Protein AF-A0A2D7VKL4-F1 (afdb_monomer_lite)

Radius of gyration: 19.28 Å; chains: 1; bounding box: 52×38×51 Å

Foldseek 3Di:
DDFDDLVNLCVLVVVQDLALPVNLVSLCCSCPPPPHDCPDPLNVLSVQQNVCSVQQNVVHADAGSAQQWDQCDDLQAGNQEIEGAAAAADCQQAVFAAQCNVQVCLSVCSSPNSSSSSNSLNSNLLRGDSSLVNVLVSVVPDDQAGEYEYHPDTAHNALSSVVSVQVSVLVRLSYQYEYEGSVLVSVVVCCVVDNDDGRPSAAYADEPNTPCPPHVSSVVSQPRPRYLYHEYAFAFPDCQDDQSDFGDPVSQVRQQVRVCVVPVQPAEGEQRRHAQPSDPPRHGLRRDNVNRSHHYYYYGD

Sequence (301 aa):
MSTVSNQTVRHWIAPLPENPAETASRIRATITAPDFPKGSEWYRQGMRLLGTLDAWRAGTFAPATSSIFKTNGNVKLGDAIAQFSAVPANIAVCPGAGDCLNWCYSTRAWRYPAAVYRQISNTVALSCEPGREAIRQAMGKLKSGTVLRLYVDGDIHSLDVLAFWMDEIRKRSDLSVYSYSKSQHLFLALDNSGKFDWPANFRTNQSSGSRFDGTSIADRFAKLDCVRGEFVAVAHKGNKGKTGTKRSKDYLAGLREAGRVATGAKNVFACPGTCSDCLPRGEHACGVARMSGVTIVEGIH

Secondary structure (DSSP, 8-state):
-PPPPHHHHHHHHTTPPSSHHHHHHHHHHHHTSTTS-TTSHHHHHHHHHHHHHHHHHTT-----SS-SEESS--TTT-TTEEEE----SSTTT-TTBSGGGGG-GGGGGGG-HHHHHHHHHHHHHTTSHHHHHHHHHHHHTSPTT-EEEE-SSS----HHHHHHHHHHHHHTTTSEEEEEES-HHHHHHHHHTS-----TTEEEEEESSBTTTTSHHHHHHTTSTTEEEEEEEE---S---STTSPPPHHHHHHHHHHHHHHH--SSEEE--S-STTSSGGG--TTT-GGGTTPEEEEE--

pLDDT: mean 89.82, std 8.56, range [48.91, 98.44]

Structure (mmCIF, N/CA/C/O backbone):
data_AF-A0A2D7VKL4-F1
#
_entry.id   AF-A0A2D7VKL4-F1
#
loop_
_atom_site.group_PDB
_atom_site.id
_atom_site.type_symbol
_atom_site.label_atom_id
_atom_site.label_alt_id
_atom_site.label_comp_id
_atom_site.label_asym_id
_atom_site.label_entity_id
_atom_site.label_seq_id
_atom_site.pdbx_PDB_ins_code
_atom_site.Cartn_x
_atom_site.Cartn_y
_atom_site.Cartn_z
_atom_site.occupancy
_atom_site.B_iso_or_equiv
_atom_site.auth_seq_id
_atom_site.auth_comp_id
_atom_site.auth_asym_id
_atom_site.auth_atom_id
_atom_site.pdbx_PDB_model_num
ATOM 1 N N . MET A 1 1 ? 28.450 14.753 -0.973 1.00 48.91 1 MET A N 1
ATOM 2 C CA . MET A 1 1 ? 27.448 13.938 -1.698 1.00 48.91 1 MET A CA 1
ATOM 3 C C . MET A 1 1 ? 26.365 14.876 -2.198 1.00 48.91 1 MET A C 1
ATOM 5 O O . MET A 1 1 ? 25.719 15.505 -1.373 1.00 48.91 1 MET A O 1
ATOM 9 N N . SER A 1 2 ? 26.198 15.029 -3.509 1.00 50.88 2 SER A N 1
ATOM 10 C CA . SER A 1 2 ? 25.107 15.828 -4.081 1.00 50.88 2 SER A CA 1
ATOM 11 C C . SER A 1 2 ? 23.760 15.187 -3.733 1.00 50.88 2 SER A C 1
ATOM 13 O O . SER A 1 2 ? 23.495 14.032 -4.080 1.00 50.88 2 SER A O 1
ATOM 15 N N . THR A 1 3 ? 22.920 15.915 -3.012 1.00 64.50 3 THR A N 1
ATOM 16 C CA . THR A 1 3 ? 21.573 15.480 -2.644 1.00 64.50 3 THR A CA 1
ATOM 17 C C . THR A 1 3 ? 20.607 15.774 -3.784 1.00 64.50 3 THR A C 1
ATOM 19 O O . THR A 1 3 ? 20.426 16.931 -4.150 1.00 64.50 3 THR A O 1
ATOM 22 N N . VAL A 1 4 ? 19.962 14.742 -4.326 1.00 72.38 4 VAL A N 1
ATOM 23 C CA . VAL A 1 4 ? 18.815 14.911 -5.227 1.00 72.38 4 VAL A CA 1
ATOM 24 C C . VAL A 1 4 ? 17.642 15.475 -4.419 1.00 72.38 4 VAL A C 1
ATOM 26 O O . VAL A 1 4 ? 17.294 14.922 -3.373 1.00 72.38 4 VAL A O 1
ATOM 29 N N . SER A 1 5 ? 17.037 16.572 -4.881 1.00 74.81 5 SER A N 1
ATOM 30 C CA . SER A 1 5 ? 15.907 17.195 -4.183 1.00 74.81 5 SER A CA 1
ATOM 31 C C . SER A 1 5 ? 14.618 16.373 -4.338 1.00 74.81 5 SER A C 1
ATOM 33 O O . SER A 1 5 ? 14.394 15.730 -5.363 1.00 74.81 5 SER A O 1
ATOM 35 N N . ASN A 1 6 ? 13.711 16.452 -3.359 1.00 68.31 6 ASN A N 1
ATOM 36 C CA . ASN A 1 6 ? 12.386 15.825 -3.469 1.00 68.31 6 ASN A CA 1
ATOM 37 C C . ASN A 1 6 ? 11.574 16.364 -4.658 1.00 68.31 6 ASN A C 1
ATOM 39 O O . ASN A 1 6 ? 10.756 15.632 -5.203 1.00 68.31 6 ASN A O 1
ATOM 43 N N . GLN A 1 7 ? 11.770 17.626 -5.053 1.00 70.50 7 GLN A N 1
ATOM 44 C CA . GLN A 1 7 ? 11.097 18.206 -6.218 1.00 70.50 7 GLN A CA 1
ATOM 45 C C . GLN A 1 7 ? 11.579 17.545 -7.510 1.00 70.50 7 GLN A C 1
ATOM 47 O O . GLN A 1 7 ? 10.763 17.181 -8.353 1.00 70.50 7 GLN A O 1
ATOM 52 N N . THR A 1 8 ? 12.887 17.310 -7.615 1.00 71.19 8 THR A N 1
ATOM 53 C CA . THR A 1 8 ? 13.494 16.578 -8.729 1.00 71.19 8 THR A CA 1
ATOM 54 C C . THR A 1 8 ? 12.931 15.155 -8.795 1.00 71.19 8 THR A C 1
ATOM 56 O O . THR A 1 8 ? 12.443 14.734 -9.837 1.00 71.19 8 THR A O 1
ATOM 59 N N . VAL A 1 9 ? 12.869 14.456 -7.655 1.00 73.69 9 VAL A N 1
ATOM 60 C CA . VAL A 1 9 ? 12.281 13.108 -7.572 1.00 73.69 9 VAL A CA 1
ATOM 61 C C . VAL A 1 9 ? 10.792 13.103 -7.941 1.00 73.69 9 VAL A C 1
ATOM 63 O O . VAL A 1 9 ? 10.335 12.206 -8.642 1.00 73.69 9 VAL A O 1
ATOM 66 N N . ARG A 1 10 ? 10.024 14.115 -7.514 1.00 72.00 10 ARG A N 1
ATOM 67 C CA . ARG A 1 10 ? 8.599 14.249 -7.861 1.00 72.00 10 ARG A CA 1
ATOM 68 C C . ARG A 1 10 ? 8.382 14.374 -9.362 1.00 72.00 10 ARG A C 1
ATOM 70 O O . ARG A 1 10 ? 7.493 13.716 -9.890 1.00 72.00 10 ARG A O 1
ATOM 77 N N . HIS A 1 11 ? 9.203 15.179 -10.027 1.00 69.56 11 HIS A N 1
ATOM 78 C CA . HIS A 1 11 ? 9.137 15.347 -11.473 1.00 69.56 11 HIS A CA 1
ATOM 79 C C . HIS A 1 11 ? 9.422 14.035 -12.223 1.00 69.56 11 HIS A C 1
ATOM 81 O O . HIS A 1 11 ? 8.805 13.766 -13.246 1.00 69.56 11 HIS A O 1
ATOM 87 N N . TRP A 1 12 ? 10.291 13.174 -11.686 1.00 67.12 12 TRP A N 1
ATOM 88 C CA . TRP A 1 12 ? 10.581 11.864 -12.282 1.00 67.12 12 TRP A CA 1
ATOM 89 C C . TRP A 1 12 ? 9.439 10.856 -12.129 1.00 67.12 12 TRP A C 1
ATOM 91 O O . TRP A 1 12 ? 9.228 10.014 -13.000 1.00 67.12 12 TRP A O 1
ATOM 101 N N . ILE A 1 13 ? 8.730 10.914 -11.001 1.00 68.69 13 ILE A N 1
ATOM 102 C CA . ILE A 1 13 ? 7.736 9.909 -10.600 1.00 68.69 13 ILE A CA 1
ATOM 103 C C . ILE A 1 13 ? 6.316 10.282 -11.046 1.00 68.69 13 ILE A C 1
ATOM 105 O O . ILE A 1 13 ? 5.437 9.428 -11.030 1.00 68.69 13 ILE A O 1
ATOM 109 N N . ALA A 1 14 ? 6.041 11.527 -11.435 1.00 70.69 14 ALA A N 1
ATOM 110 C CA . ALA A 1 14 ? 4.683 11.960 -11.754 1.00 70.69 14 ALA A CA 1
ATOM 111 C C . ALA A 1 14 ? 4.589 12.588 -13.158 1.00 70.69 14 ALA A C 1
ATOM 113 O O . ALA A 1 14 ? 5.161 13.658 -13.362 1.00 70.69 14 ALA A O 1
ATOM 114 N N . PRO A 1 15 ? 3.831 11.987 -14.102 1.00 68.56 15 PRO A N 1
ATOM 115 C CA . PRO A 1 15 ? 3.108 10.707 -14.002 1.00 68.56 15 PRO A CA 1
ATOM 116 C C . PRO A 1 15 ? 4.027 9.509 -14.295 1.00 68.56 15 PRO A C 1
ATOM 118 O O . PRO A 1 15 ? 4.575 9.447 -15.389 1.00 68.56 15 PRO A O 1
ATOM 121 N N . LEU A 1 16 ? 4.216 8.557 -13.373 1.00 71.38 16 LEU A N 1
ATOM 122 C CA . LEU A 1 16 ? 4.993 7.345 -13.662 1.00 71.38 16 LEU A CA 1
ATOM 123 C C . LEU A 1 16 ? 4.221 6.499 -14.687 1.00 71.38 16 LEU A C 1
ATOM 125 O O . LEU A 1 16 ? 3.045 6.226 -14.456 1.00 71.38 16 LEU A O 1
ATOM 129 N N . PRO A 1 17 ? 4.859 6.044 -15.773 1.00 69.00 17 PRO A N 1
ATOM 130 C CA . PRO A 1 17 ? 4.236 5.099 -16.682 1.00 69.00 17 PRO A CA 1
ATOM 131 C C . PRO A 1 17 ? 3.960 3.757 -16.011 1.00 69.00 17 PRO A C 1
ATOM 133 O O . PRO A 1 17 ? 4.808 3.203 -15.309 1.00 69.00 17 PRO A O 1
ATOM 136 N N . GLU A 1 18 ? 2.803 3.179 -16.304 1.00 78.56 18 GLU A N 1
ATOM 137 C CA . GLU A 1 18 ? 2.444 1.823 -15.885 1.00 78.56 18 GLU A CA 1
ATOM 138 C C . GLU A 1 18 ? 2.871 0.791 -16.941 1.00 78.56 18 GLU A C 1
ATOM 140 O O . GLU A 1 18 ? 2.163 -0.168 -17.217 1.00 78.56 18 GLU A O 1
ATOM 145 N N . ASN A 1 19 ? 4.037 0.958 -17.574 1.00 87.25 19 ASN A N 1
ATOM 146 C CA . ASN A 1 19 ? 4.599 -0.067 -18.454 1.00 87.25 19 ASN A CA 1
ATOM 147 C C . ASN A 1 19 ? 6.140 -0.093 -18.388 1.00 87.25 19 ASN A C 1
ATOM 149 O O . ASN A 1 19 ? 6.766 0.958 -18.209 1.00 87.25 19 ASN A O 1
ATOM 153 N N . PRO A 1 20 ? 6.779 -1.272 -18.541 1.00 90.38 20 PRO A N 1
ATOM 154 C CA . PRO A 1 20 ? 8.233 -1.389 -18.436 1.00 90.38 20 PRO A CA 1
ATOM 155 C C . PRO A 1 20 ? 9.019 -0.524 -19.425 1.00 90.38 20 PRO A C 1
ATOM 157 O O . PRO A 1 20 ? 10.060 0.020 -19.058 1.00 90.38 20 PRO A O 1
ATOM 160 N N . ALA A 1 21 ? 8.536 -0.375 -20.662 1.00 91.44 21 ALA A N 1
ATOM 161 C CA . ALA A 1 21 ? 9.269 0.302 -21.728 1.00 91.44 21 ALA A CA 1
ATOM 162 C C . ALA A 1 21 ? 9.423 1.804 -21.468 1.00 91.44 21 ALA A C 1
ATOM 164 O O . ALA A 1 21 ? 10.530 2.346 -21.512 1.00 91.44 21 ALA A O 1
ATOM 165 N N . GLU A 1 22 ? 8.316 2.474 -21.168 1.00 90.44 22 GLU A N 1
ATOM 166 C CA . GLU A 1 22 ? 8.302 3.908 -20.925 1.00 90.44 22 GLU A CA 1
ATOM 167 C C . GLU A 1 22 ? 8.992 4.241 -19.597 1.00 90.44 22 GLU A C 1
ATOM 169 O O . GLU A 1 22 ? 9.779 5.189 -19.534 1.00 90.44 22 GLU A O 1
ATOM 174 N N . THR A 1 23 ? 8.801 3.418 -18.558 1.00 90.31 23 THR A N 1
ATOM 175 C CA . THR A 1 23 ? 9.511 3.604 -17.286 1.00 90.31 23 THR A CA 1
ATOM 176 C C . THR A 1 23 ? 11.021 3.425 -17.445 1.00 90.31 23 THR A C 1
ATOM 178 O O . THR A 1 23 ? 11.783 4.237 -16.917 1.00 90.31 23 THR A O 1
ATOM 181 N N . ALA A 1 24 ? 11.481 2.438 -18.224 1.00 92.12 24 ALA A N 1
ATOM 182 C CA . ALA A 1 24 ? 12.902 2.277 -18.534 1.00 92.12 24 ALA A CA 1
ATOM 183 C C . ALA A 1 24 ? 13.455 3.489 -19.297 1.00 92.12 24 ALA A C 1
ATOM 185 O O . ALA A 1 24 ? 14.520 3.996 -18.945 1.00 92.12 24 ALA A O 1
ATOM 186 N N . SER A 1 25 ? 12.724 3.987 -20.300 1.00 91.06 25 SER A N 1
ATOM 187 C CA . SER A 1 25 ? 13.112 5.180 -21.064 1.00 91.06 25 SER A CA 1
ATOM 188 C C . SER A 1 25 ? 13.298 6.398 -20.153 1.00 91.06 25 SER A C 1
ATOM 190 O O . SER A 1 25 ? 14.349 7.043 -20.173 1.00 91.06 25 SER A O 1
ATOM 192 N N . ARG A 1 26 ? 12.329 6.660 -19.268 1.00 88.56 26 ARG A N 1
ATOM 193 C CA . ARG A 1 26 ? 12.372 7.796 -18.334 1.00 88.56 26 ARG A CA 1
ATOM 194 C C . ARG A 1 26 ? 13.484 7.682 -17.300 1.00 88.56 26 ARG A C 1
ATOM 196 O O . ARG A 1 26 ? 14.193 8.661 -17.066 1.00 88.56 26 ARG A O 1
ATOM 203 N N . ILE A 1 27 ? 13.668 6.506 -16.695 1.00 90.00 27 ILE A N 1
ATOM 204 C CA . ILE A 1 27 ? 14.774 6.278 -15.754 1.00 90.00 27 ILE A CA 1
ATOM 205 C C . ILE A 1 27 ? 16.106 6.479 -16.466 1.00 90.00 27 ILE A C 1
ATOM 207 O O . ILE A 1 27 ? 16.969 7.165 -15.927 1.00 90.00 27 ILE A O 1
ATOM 211 N N . ARG A 1 28 ? 16.265 5.930 -17.676 1.00 92.00 28 ARG A N 1
ATOM 212 C CA . ARG A 1 28 ? 17.496 6.061 -18.457 1.00 92.00 28 ARG A CA 1
ATOM 213 C C . ARG A 1 28 ? 17.799 7.527 -18.730 1.00 92.00 28 ARG A C 1
ATOM 215 O O . ARG A 1 28 ? 18.852 7.982 -18.308 1.00 92.00 28 ARG A O 1
ATOM 222 N N . ALA A 1 29 ? 16.849 8.265 -19.308 1.00 90.19 29 ALA A N 1
ATOM 223 C CA . ALA A 1 29 ? 16.988 9.697 -19.572 1.00 90.19 29 ALA A CA 1
ATOM 224 C C . ALA A 1 29 ? 17.376 10.487 -18.311 1.00 90.19 29 ALA A C 1
ATOM 226 O O . ALA A 1 29 ? 18.265 11.335 -18.355 1.00 90.19 29 ALA A O 1
ATOM 227 N N . THR A 1 30 ? 16.757 10.154 -17.176 1.00 87.06 30 THR A N 1
ATOM 228 C CA . THR A 1 30 ? 17.019 10.795 -15.885 1.00 87.06 30 THR A CA 1
ATOM 229 C C . THR A 1 30 ? 18.444 10.546 -15.397 1.00 87.06 30 THR A C 1
ATOM 231 O O . THR A 1 30 ? 19.174 11.491 -15.110 1.00 87.06 30 THR A O 1
ATOM 234 N N . ILE A 1 31 ? 18.866 9.284 -15.292 1.00 88.56 31 ILE A N 1
ATOM 235 C CA . ILE A 1 31 ? 20.162 8.948 -14.685 1.00 88.56 31 ILE A CA 1
ATOM 236 C C . ILE A 1 31 ? 21.351 9.234 -15.611 1.00 88.56 31 ILE A C 1
ATOM 238 O O . ILE A 1 31 ? 22.490 9.268 -15.143 1.00 88.56 31 ILE A O 1
ATOM 242 N N . THR A 1 32 ? 21.104 9.424 -16.913 1.00 89.81 32 THR A N 1
ATOM 243 C CA . THR A 1 32 ? 22.118 9.835 -17.894 1.00 89.81 32 THR A CA 1
ATOM 244 C C . THR A 1 32 ? 22.203 11.347 -18.087 1.00 89.81 32 THR A C 1
ATOM 246 O O . THR A 1 32 ? 23.059 11.788 -18.854 1.00 89.81 32 THR A O 1
ATOM 249 N N . ALA A 1 33 ? 21.347 12.138 -17.430 1.00 89.12 33 ALA A N 1
ATOM 250 C CA . ALA A 1 33 ? 21.395 13.592 -17.537 1.00 89.12 33 ALA A CA 1
ATOM 251 C C . ALA A 1 33 ? 22.785 14.128 -17.117 1.00 89.12 33 ALA A C 1
ATOM 253 O O . ALA A 1 33 ? 23.400 13.566 -16.202 1.00 89.12 33 ALA A O 1
ATOM 254 N N . PRO A 1 34 ? 23.314 15.180 -17.777 1.00 88.31 34 PRO A N 1
ATOM 255 C CA . PRO A 1 34 ? 24.672 15.672 -17.525 1.00 88.31 34 PRO A CA 1
ATOM 256 C C . PRO A 1 34 ? 24.950 16.048 -16.064 1.00 88.31 34 PRO A C 1
ATOM 258 O O . PRO A 1 34 ? 26.057 15.841 -15.572 1.00 88.31 34 PRO A O 1
ATOM 261 N N . ASP A 1 35 ? 23.940 16.567 -15.369 1.00 86.00 35 ASP A N 1
ATOM 262 C CA . ASP A 1 35 ? 23.974 17.003 -13.973 1.00 86.00 35 ASP A CA 1
ATOM 263 C C . ASP A 1 35 ? 23.619 15.887 -12.974 1.00 86.00 35 ASP A C 1
ATOM 265 O O . ASP A 1 35 ? 23.665 16.091 -11.756 1.00 86.00 35 ASP A O 1
ATOM 269 N N . PHE A 1 36 ? 23.295 14.682 -13.458 1.00 85.75 36 PHE A N 1
ATOM 270 C CA . PHE A 1 36 ? 22.933 13.577 -12.588 1.00 85.75 36 PHE A CA 1
ATOM 271 C C . PHE A 1 36 ? 24.165 13.017 -11.861 1.00 85.75 36 PHE A C 1
ATOM 273 O O . PHE A 1 36 ? 25.181 12.684 -12.481 1.00 85.75 36 PHE A O 1
ATOM 280 N N . PRO A 1 37 ? 24.102 12.816 -10.535 1.00 88.00 37 PRO A N 1
ATOM 281 C CA . PRO A 1 37 ? 25.271 12.396 -9.779 1.00 88.00 37 PRO A CA 1
ATOM 282 C C . PRO A 1 37 ? 25.579 10.905 -9.955 1.00 88.00 37 PRO A C 1
ATOM 284 O O . PRO A 1 37 ? 25.112 10.064 -9.184 1.00 88.00 37 PRO A O 1
ATOM 287 N N . LYS A 1 38 ? 26.419 10.570 -10.943 1.00 87.62 38 LYS A N 1
ATOM 288 C CA . LYS A 1 38 ? 26.764 9.188 -11.347 1.00 87.62 38 LYS A CA 1
ATOM 289 C C . LYS A 1 38 ? 27.366 8.312 -10.235 1.00 87.62 38 LYS A C 1
ATOM 291 O O . LYS A 1 38 ? 27.213 7.098 -10.253 1.00 87.62 38 LYS A O 1
ATOM 296 N N . GLY A 1 39 ? 28.006 8.904 -9.224 1.00 88.62 39 GLY A N 1
ATOM 297 C CA . GLY A 1 39 ? 28.519 8.172 -8.051 1.00 88.62 39 GLY A CA 1
ATOM 298 C C . GLY A 1 39 ? 27.483 7.917 -6.944 1.00 88.62 39 GLY A C 1
ATOM 299 O O . GLY A 1 39 ? 27.779 7.261 -5.944 1.00 88.62 39 GLY A O 1
ATOM 300 N N . SER A 1 40 ? 26.272 8.463 -7.071 1.00 90.25 40 SER A N 1
ATOM 301 C CA . SER A 1 40 ? 25.268 8.430 -6.006 1.00 90.25 40 SER A CA 1
ATOM 302 C C . SER A 1 40 ? 24.562 7.078 -5.875 1.00 90.25 40 SER A C 1
ATOM 304 O O . SER A 1 40 ? 24.502 6.268 -6.801 1.00 90.25 40 SER A O 1
ATOM 306 N N . GLU A 1 41 ? 23.939 6.859 -4.715 1.00 90.75 41 GLU A N 1
ATOM 307 C CA . GLU A 1 41 ? 22.998 5.749 -4.520 1.00 90.75 41 GLU A CA 1
ATOM 308 C C . GLU A 1 41 ? 21.822 5.821 -5.511 1.00 90.75 41 GLU A C 1
ATOM 310 O O . GLU A 1 41 ? 21.350 4.789 -5.977 1.00 90.75 41 GLU A O 1
ATOM 315 N N . TRP A 1 42 ? 21.389 7.028 -5.895 1.00 90.69 42 TRP A N 1
ATOM 316 C CA . TRP A 1 42 ? 20.336 7.225 -6.894 1.00 90.69 42 TRP A CA 1
ATOM 317 C C . TRP A 1 42 ? 20.707 6.649 -8.260 1.00 90.69 42 TRP A C 1
ATOM 319 O O . TRP A 1 42 ? 19.871 5.998 -8.886 1.00 90.69 42 TRP A O 1
ATOM 329 N N . TYR A 1 43 ? 21.954 6.845 -8.697 1.00 91.81 43 TYR A N 1
ATOM 330 C CA . TYR A 1 43 ? 22.453 6.282 -9.951 1.00 91.81 43 TYR A CA 1
ATOM 331 C C . TYR A 1 43 ? 22.523 4.757 -9.877 1.00 91.81 43 TYR A C 1
ATOM 333 O O . TYR A 1 43 ? 21.989 4.060 -10.739 1.00 91.81 43 TYR A O 1
ATOM 341 N N . ARG A 1 44 ? 23.125 4.227 -8.803 1.00 92.88 44 ARG A N 1
ATOM 342 C CA . ARG A 1 44 ? 23.299 2.778 -8.614 1.00 92.88 44 ARG A CA 1
ATOM 343 C C . ARG A 1 44 ? 21.963 2.033 -8.574 1.00 92.88 44 ARG A C 1
ATOM 345 O O . ARG A 1 44 ? 21.845 0.979 -9.192 1.00 92.88 44 ARG A O 1
ATOM 352 N N . GLN A 1 45 ? 20.958 2.576 -7.889 1.00 92.56 45 GLN A N 1
ATOM 353 C CA . GLN A 1 45 ? 19.619 1.981 -7.846 1.00 92.56 45 GLN A CA 1
ATOM 354 C C . GLN A 1 45 ? 18.891 2.088 -9.196 1.00 92.56 45 GLN A C 1
ATOM 356 O O . GLN A 1 45 ? 18.262 1.120 -9.618 1.00 92.56 45 GLN A O 1
ATOM 361 N N . GLY A 1 46 ? 19.039 3.207 -9.914 1.00 92.81 46 GLY A N 1
ATOM 362 C CA . GLY A 1 46 ? 18.470 3.370 -11.256 1.00 92.81 46 GLY A CA 1
ATOM 363 C C . GLY A 1 46 ? 19.029 2.369 -12.260 1.00 92.81 46 GLY A C 1
ATOM 364 O O . GLY A 1 46 ? 18.262 1.686 -12.933 1.00 92.81 46 GLY A O 1
ATOM 365 N N . MET A 1 47 ? 20.353 2.198 -12.294 1.00 93.31 47 MET A N 1
ATOM 366 C CA . MET A 1 47 ? 21.009 1.207 -13.155 1.00 93.31 47 MET A CA 1
ATOM 367 C C . MET A 1 47 ? 20.547 -0.225 -12.862 1.00 93.31 47 MET A C 1
ATOM 369 O O . MET A 1 47 ? 20.321 -0.999 -13.790 1.00 93.31 47 MET A O 1
ATOM 373 N N . ARG A 1 48 ? 20.368 -0.579 -11.581 1.00 92.38 48 ARG A N 1
ATOM 374 C CA . ARG A 1 48 ? 19.827 -1.890 -11.188 1.00 92.38 48 ARG A CA 1
ATOM 375 C C . ARG A 1 48 ? 18.405 -2.087 -11.704 1.00 92.38 48 ARG A C 1
ATOM 377 O O . ARG A 1 48 ? 18.117 -3.125 -12.293 1.00 92.38 48 ARG A O 1
ATOM 384 N N . LEU A 1 49 ? 17.538 -1.090 -11.518 1.00 93.75 49 LEU A N 1
ATOM 385 C CA . LEU A 1 49 ? 16.157 -1.180 -11.977 1.00 93.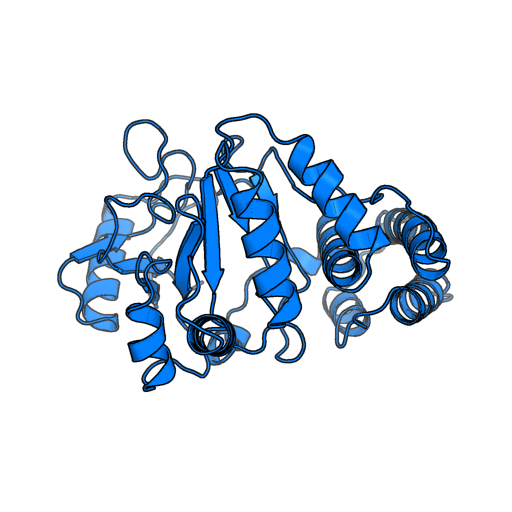75 49 LEU A CA 1
ATOM 386 C C . LEU A 1 49 ? 16.072 -1.288 -13.507 1.00 93.75 49 LEU A C 1
ATOM 388 O O . LEU A 1 49 ? 15.275 -2.080 -13.999 1.00 93.75 49 LEU A O 1
ATOM 392 N N . LEU A 1 50 ? 16.917 -0.574 -14.261 1.00 93.94 50 LEU A N 1
ATOM 393 C CA . LEU A 1 50 ? 16.942 -0.670 -15.726 1.00 93.94 50 LEU A CA 1
ATOM 394 C C . LEU A 1 50 ? 17.163 -2.101 -16.222 1.00 93.94 50 LEU A C 1
ATOM 396 O O . LEU A 1 50 ? 16.440 -2.533 -17.112 1.00 93.94 50 LEU A O 1
ATOM 400 N N . GLY A 1 51 ? 18.083 -2.857 -15.614 1.00 91.62 51 GLY A N 1
ATOM 401 C CA . GLY A 1 51 ? 18.303 -4.257 -15.990 1.00 91.62 51 GLY A CA 1
ATOM 402 C C . GLY A 1 51 ? 17.052 -5.127 -15.817 1.00 91.62 51 GLY A C 1
ATOM 403 O O . GLY A 1 51 ? 16.744 -5.948 -16.677 1.00 91.62 51 GLY A O 1
ATOM 404 N N . THR A 1 52 ? 16.286 -4.910 -14.742 1.00 93.88 52 THR A N 1
ATOM 405 C CA . THR A 1 52 ? 15.005 -5.602 -14.520 1.00 93.88 52 THR A CA 1
ATOM 406 C C . THR A 1 52 ? 13.948 -5.171 -15.540 1.00 93.88 52 THR A C 1
ATOM 408 O O . THR A 1 52 ? 13.263 -6.014 -16.114 1.00 93.88 52 THR A O 1
ATOM 411 N N . LEU A 1 53 ? 13.815 -3.864 -15.785 1.00 93.88 53 LEU A N 1
ATOM 412 C CA . LEU A 1 53 ? 12.808 -3.327 -16.701 1.00 93.88 53 LEU A CA 1
ATOM 413 C C . LEU A 1 53 ? 13.066 -3.727 -18.156 1.00 93.88 53 LEU A C 1
ATOM 415 O O . LEU A 1 53 ? 12.114 -4.032 -18.870 1.00 93.88 53 LEU A O 1
ATOM 419 N N . ASP A 1 54 ? 14.328 -3.762 -18.587 1.00 93.62 54 ASP A N 1
ATOM 420 C CA . ASP A 1 54 ? 14.708 -4.201 -19.930 1.00 93.62 54 ASP A CA 1
ATOM 421 C C . ASP A 1 54 ? 14.322 -5.679 -20.152 1.00 93.62 54 ASP A C 1
ATOM 423 O O . ASP A 1 54 ? 13.812 -6.018 -21.223 1.00 93.62 54 ASP A O 1
ATOM 427 N N . ALA A 1 55 ? 14.476 -6.535 -19.132 1.00 93.31 55 ALA A N 1
ATOM 428 C CA . ALA A 1 55 ? 14.042 -7.933 -19.182 1.00 93.31 55 ALA A CA 1
ATOM 429 C C . ALA A 1 55 ? 12.511 -8.073 -19.227 1.00 93.31 55 ALA A C 1
ATOM 431 O O . ALA A 1 55 ? 11.988 -8.756 -20.106 1.00 93.31 55 ALA A O 1
ATOM 432 N N . TRP A 1 56 ? 11.780 -7.376 -18.348 1.00 94.81 56 TRP A N 1
ATOM 433 C CA . TRP A 1 56 ? 10.311 -7.416 -18.344 1.00 94.81 56 TRP A CA 1
ATOM 434 C C . TRP A 1 56 ? 9.705 -6.855 -19.631 1.00 94.81 56 TRP A C 1
ATOM 436 O O . TRP A 1 56 ? 8.730 -7.404 -20.137 1.00 94.81 56 TRP A O 1
ATOM 446 N N . ARG A 1 57 ? 10.306 -5.804 -20.206 1.00 93.19 57 ARG A N 1
ATOM 447 C CA . ARG A 1 57 ? 9.929 -5.270 -21.523 1.00 93.19 57 ARG A CA 1
ATOM 448 C C . ARG A 1 57 ? 10.067 -6.320 -22.625 1.00 93.19 57 ARG A C 1
ATOM 450 O O . ARG A 1 57 ? 9.247 -6.344 -23.533 1.00 93.19 57 ARG A O 1
ATOM 457 N N . ALA A 1 58 ? 11.091 -7.167 -22.553 1.00 93.06 58 ALA A N 1
ATOM 458 C CA . ALA A 1 58 ? 11.303 -8.257 -23.501 1.00 93.06 58 ALA A CA 1
ATOM 459 C C . ALA A 1 58 ? 10.372 -9.465 -23.263 1.00 93.06 58 ALA A C 1
ATOM 461 O O . ALA A 1 58 ? 10.490 -10.464 -23.965 1.00 93.06 58 ALA A O 1
ATOM 462 N N . GLY A 1 59 ? 9.468 -9.400 -22.276 1.00 91.31 59 GLY A N 1
ATOM 463 C CA . GLY A 1 59 ? 8.620 -10.528 -21.882 1.00 91.31 59 GLY A CA 1
ATOM 464 C C . GLY A 1 59 ? 9.359 -11.595 -21.069 1.00 91.31 59 GLY A C 1
ATOM 465 O O . GLY A 1 59 ? 8.791 -12.641 -20.769 1.00 91.31 59 GLY A O 1
ATOM 466 N N . THR A 1 60 ? 10.610 -11.338 -20.684 1.00 92.56 60 THR A N 1
ATOM 467 C CA . THR A 1 60 ? 11.452 -12.300 -19.975 1.00 92.56 60 THR A CA 1
ATOM 468 C C . THR A 1 60 ? 11.342 -12.095 -18.473 1.00 92.56 60 THR A C 1
ATOM 470 O O . THR A 1 60 ? 11.423 -10.973 -17.964 1.00 92.56 60 THR A O 1
ATOM 473 N N . PHE A 1 61 ? 11.207 -13.195 -17.735 1.00 91.19 61 PHE A N 1
ATOM 474 C CA . PHE A 1 61 ? 11.287 -13.155 -16.284 1.00 91.19 61 PHE A CA 1
ATOM 475 C C . PHE A 1 61 ? 12.673 -12.683 -15.825 1.00 91.19 61 PHE A C 1
ATOM 477 O O . PHE A 1 61 ? 13.701 -13.255 -16.185 1.00 91.19 61 PHE A O 1
ATOM 484 N N . ALA A 1 62 ? 12.681 -11.672 -14.964 1.00 87.88 62 ALA A N 1
ATOM 485 C CA . ALA A 1 62 ? 13.834 -11.295 -14.165 1.00 87.88 62 ALA A CA 1
ATOM 486 C C . ALA A 1 62 ? 13.371 -11.014 -12.733 1.00 87.88 62 ALA A C 1
ATOM 488 O O . ALA A 1 62 ? 12.337 -10.359 -12.549 1.00 87.88 62 ALA A O 1
ATOM 489 N N . PRO A 1 63 ? 14.117 -11.466 -11.709 1.00 84.56 63 PRO A N 1
ATOM 490 C CA . PRO A 1 63 ? 13.804 -11.106 -10.339 1.00 84.56 63 PRO A CA 1
ATOM 491 C C . PRO A 1 63 ? 13.913 -9.587 -10.166 1.00 84.56 63 PRO A C 1
ATOM 493 O O . PRO A 1 63 ? 14.793 -8.932 -10.735 1.00 84.56 63 PRO A O 1
ATOM 496 N N . ALA A 1 64 ? 13.027 -9.023 -9.347 1.00 83.50 64 ALA A N 1
ATOM 497 C CA . ALA A 1 64 ? 13.108 -7.615 -8.995 1.00 83.50 64 ALA A CA 1
ATOM 498 C C . ALA A 1 64 ? 14.439 -7.331 -8.286 1.00 83.50 64 ALA A C 1
ATOM 500 O O . ALA A 1 64 ? 14.809 -7.998 -7.318 1.00 83.50 64 ALA A O 1
ATOM 501 N N . THR A 1 65 ? 15.161 -6.318 -8.762 1.00 84.00 65 THR A N 1
ATOM 502 C CA . THR A 1 65 ? 16.431 -5.881 -8.158 1.00 84.00 65 THR A CA 1
ATOM 503 C C . THR A 1 65 ? 16.232 -5.092 -6.865 1.00 84.00 65 THR A C 1
ATOM 505 O O . THR A 1 65 ? 17.153 -4.964 -6.058 1.00 84.00 65 THR A O 1
ATOM 508 N N . SER A 1 66 ? 15.017 -4.588 -6.651 1.00 84.75 66 SER A N 1
ATOM 509 C CA . SER A 1 66 ? 14.541 -4.053 -5.378 1.00 84.75 66 SER A CA 1
ATOM 510 C C . SER A 1 66 ? 13.739 -5.121 -4.637 1.00 84.75 66 SER A C 1
ATOM 512 O O . SER A 1 66 ? 13.041 -5.920 -5.257 1.00 84.75 66 SER A O 1
ATOM 514 N N . SER A 1 67 ? 13.779 -5.121 -3.303 1.00 89.12 67 SER A N 1
ATOM 515 C CA . SER A 1 67 ? 12.918 -6.011 -2.521 1.00 89.12 67 SER A CA 1
ATOM 516 C C . SER A 1 67 ? 11.442 -5.680 -2.756 1.00 89.12 67 SER A C 1
ATOM 518 O O . SER A 1 67 ? 11.015 -4.577 -2.440 1.00 89.12 67 SER A O 1
ATOM 520 N N . ILE A 1 68 ? 10.650 -6.623 -3.278 1.00 94.19 68 ILE A N 1
ATOM 521 C CA . ILE A 1 68 ? 9.205 -6.419 -3.506 1.00 94.19 68 ILE A CA 1
ATOM 522 C C . ILE A 1 68 ? 8.475 -6.208 -2.180 1.00 94.19 68 ILE A C 1
ATOM 524 O O . ILE A 1 68 ? 7.773 -5.209 -1.990 1.00 94.19 68 ILE A O 1
ATOM 528 N N . PHE A 1 69 ? 8.714 -7.125 -1.240 1.00 94.75 69 PHE A N 1
ATOM 529 C CA . PHE A 1 69 ? 8.265 -7.031 0.142 1.00 94.75 69 PHE A CA 1
ATOM 530 C C . PHE A 1 69 ? 9.439 -6.647 1.033 1.00 94.75 69 PHE A C 1
ATOM 532 O O . PHE A 1 69 ? 10.508 -7.258 0.980 1.00 94.75 69 PHE A O 1
ATOM 539 N N . LYS A 1 70 ? 9.243 -5.653 1.898 1.00 92.06 70 LYS A N 1
ATOM 540 C CA . LYS A 1 70 ? 10.190 -5.373 2.978 1.00 92.06 70 LYS A CA 1
ATOM 541 C C . LYS A 1 70 ? 9.746 -6.151 4.215 1.00 92.06 70 LYS A C 1
ATOM 543 O O . LYS A 1 70 ? 8.731 -5.801 4.807 1.00 92.06 70 LYS A O 1
ATOM 548 N N . THR A 1 71 ? 10.484 -7.203 4.570 1.00 86.69 71 THR A N 1
ATOM 549 C CA . THR A 1 71 ? 10.134 -8.149 5.649 1.00 86.69 71 THR A CA 1
ATOM 550 C C . THR A 1 71 ? 10.450 -7.624 7.048 1.00 86.69 71 THR A C 1
ATOM 552 O O . THR A 1 71 ? 9.724 -7.932 7.979 1.00 86.69 71 THR A O 1
ATOM 555 N N . ASN A 1 72 ? 11.461 -6.762 7.188 1.00 76.62 72 ASN A N 1
ATOM 556 C CA . ASN A 1 72 ? 11.839 -6.131 8.464 1.00 76.62 72 ASN A CA 1
ATOM 557 C C . ASN A 1 72 ? 11.202 -4.736 8.580 1.00 76.62 72 ASN A C 1
ATOM 559 O O . ASN A 1 72 ? 11.902 -3.731 8.734 1.00 76.62 72 ASN A O 1
ATOM 563 N N . GLY A 1 73 ? 9.891 -4.684 8.313 1.00 70.56 73 GLY A N 1
ATOM 564 C CA . GLY A 1 73 ? 9.008 -3.517 8.261 1.00 70.56 73 GLY A CA 1
ATOM 565 C C . GLY A 1 73 ? 9.657 -2.126 8.198 1.00 70.56 73 GLY A C 1
ATOM 566 O O . GLY A 1 73 ? 10.531 -1.802 7.389 1.00 70.56 73 GLY A O 1
ATOM 567 N N . ASN A 1 74 ? 9.159 -1.220 9.021 1.00 79.00 74 ASN A N 1
ATOM 568 C CA . ASN A 1 74 ? 9.772 0.073 9.300 1.00 79.00 74 ASN A CA 1
ATOM 569 C C . ASN A 1 74 ? 9.645 0.325 10.803 1.00 79.00 74 ASN A C 1
ATOM 571 O O . ASN A 1 74 ? 9.033 -0.477 11.502 1.00 79.00 74 ASN A O 1
ATOM 575 N N . VAL A 1 75 ? 10.168 1.443 11.305 1.00 82.88 75 VAL A N 1
ATOM 576 C CA . VAL A 1 75 ? 10.174 1.714 12.753 1.00 82.88 75 VAL A CA 1
ATOM 577 C C . VAL A 1 75 ? 8.776 1.643 13.405 1.00 82.88 75 VAL A C 1
ATOM 579 O O . VAL A 1 75 ? 8.673 1.368 14.590 1.00 82.88 75 VAL A O 1
ATOM 582 N N . LYS A 1 76 ? 7.693 1.867 12.642 1.00 82.94 76 LYS A N 1
ATOM 583 C CA . LYS A 1 76 ? 6.302 1.715 13.100 1.00 82.94 76 LYS A C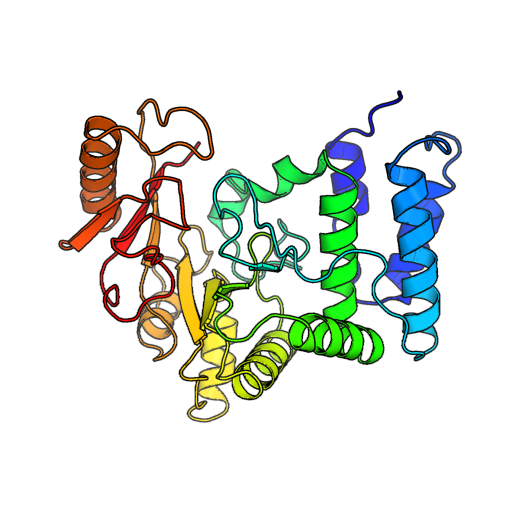A 1
ATOM 584 C C . LYS A 1 76 ? 5.789 0.282 12.958 1.00 82.94 76 LYS A C 1
ATOM 586 O O . LYS A 1 76 ? 4.993 -0.140 13.785 1.00 82.94 76 LYS A O 1
ATOM 591 N N . LEU A 1 77 ? 6.181 -0.448 11.916 1.00 85.44 77 LEU A N 1
ATOM 592 C CA . LEU A 1 77 ? 5.682 -1.806 11.667 1.00 85.44 77 LEU A CA 1
ATOM 593 C C . LEU A 1 77 ? 6.408 -2.893 12.469 1.00 85.44 77 LEU A C 1
ATOM 595 O O . LEU A 1 77 ? 5.791 -3.910 12.765 1.00 85.44 77 LEU A O 1
ATOM 599 N N . GLY A 1 78 ? 7.674 -2.666 12.827 1.00 82.94 78 GLY A N 1
ATOM 600 C CA . GLY A 1 78 ? 8.533 -3.685 13.431 1.00 82.94 78 GLY A CA 1
ATOM 601 C C . GLY A 1 78 ? 8.886 -4.814 12.456 1.00 82.94 78 GLY A C 1
ATOM 602 O O . GLY A 1 78 ? 8.554 -4.754 11.271 1.00 82.94 78 GLY A O 1
ATOM 603 N N . ASP A 1 79 ? 9.546 -5.853 12.965 1.00 82.25 79 ASP A N 1
ATOM 604 C CA . ASP A 1 79 ? 9.993 -7.007 12.166 1.00 82.25 79 ASP A CA 1
ATOM 605 C C . ASP A 1 79 ? 8.900 -8.068 11.955 1.00 82.25 79 ASP A C 1
ATOM 607 O O . ASP A 1 79 ? 9.086 -9.024 11.209 1.00 82.25 79 ASP A O 1
ATOM 611 N N . ALA A 1 80 ? 7.745 -7.899 12.603 1.00 83.31 80 ALA A N 1
ATOM 612 C CA . ALA A 1 80 ? 6.632 -8.845 12.544 1.00 83.31 80 ALA A CA 1
ATOM 613 C C . ALA A 1 80 ? 5.718 -8.651 11.321 1.00 83.31 80 ALA A C 1
ATOM 615 O O . ALA A 1 80 ? 4.888 -9.512 11.034 1.00 83.31 80 ALA A O 1
ATOM 616 N N . ILE A 1 81 ? 5.829 -7.515 10.621 1.00 91.75 81 ILE A N 1
ATOM 617 C CA . ILE A 1 81 ? 4.921 -7.148 9.530 1.00 91.75 81 ILE A CA 1
ATOM 618 C C . ILE A 1 81 ? 5.730 -6.877 8.262 1.00 91.75 81 ILE A C 1
ATOM 620 O O . ILE A 1 81 ? 6.445 -5.874 8.154 1.00 91.75 81 ILE A O 1
ATOM 624 N N . ALA A 1 82 ? 5.556 -7.748 7.268 1.00 94.75 82 ALA A N 1
ATOM 625 C CA . ALA A 1 82 ? 6.040 -7.507 5.920 1.00 94.75 82 ALA A CA 1
ATOM 626 C C . ALA A 1 82 ? 5.209 -6.401 5.256 1.00 94.75 82 ALA A C 1
ATOM 628 O O . ALA A 1 82 ? 4.017 -6.252 5.524 1.00 94.75 82 ALA A O 1
ATOM 629 N N . GLN A 1 83 ? 5.821 -5.619 4.368 1.00 94.25 83 GLN A N 1
ATOM 630 C CA . GLN A 1 83 ? 5.121 -4.533 3.680 1.00 94.25 83 GLN A CA 1
ATOM 631 C C . GLN A 1 83 ? 5.378 -4.492 2.176 1.00 94.25 83 GLN A C 1
ATOM 633 O O . GLN A 1 83 ? 6.515 -4.645 1.722 1.00 94.25 83 GLN A O 1
ATOM 638 N N . PHE A 1 84 ? 4.321 -4.171 1.435 1.00 95.81 84 PHE A N 1
ATOM 639 C CA . PHE A 1 84 ? 4.360 -3.795 0.027 1.00 95.81 84 PHE A CA 1
ATOM 640 C C . PHE A 1 84 ? 4.075 -2.293 -0.116 1.00 95.81 84 PHE A C 1
ATOM 642 O O . PHE A 1 84 ? 3.209 -1.750 0.572 1.00 95.81 84 PHE A O 1
ATOM 649 N N . SER A 1 85 ? 4.789 -1.622 -1.016 1.00 92.75 85 SER A N 1
ATOM 650 C CA . SER A 1 85 ? 4.544 -0.220 -1.378 1.00 92.75 85 SER A CA 1
ATOM 651 C C . SER A 1 85 ? 4.540 -0.088 -2.896 1.00 92.75 85 SER A C 1
ATOM 653 O O . SER A 1 85 ? 5.395 -0.682 -3.551 1.00 92.75 85 SER A O 1
ATOM 655 N N . ALA A 1 86 ? 3.646 0.743 -3.419 1.00 92.06 86 ALA A N 1
ATOM 656 C CA . ALA A 1 86 ? 3.645 1.217 -4.799 1.00 92.06 86 ALA A CA 1
ATOM 657 C C . ALA A 1 86 ? 3.881 2.736 -4.814 1.00 92.06 86 ALA A C 1
ATOM 659 O O . ALA A 1 86 ? 3.971 3.371 -3.757 1.00 92.06 86 ALA A O 1
ATOM 660 N N . VAL A 1 87 ? 4.018 3.328 -5.999 1.00 89.12 87 VAL A N 1
ATOM 661 C CA . VAL A 1 87 ? 4.115 4.786 -6.142 1.00 89.12 87 VAL A CA 1
ATOM 662 C C . VAL A 1 87 ? 2.859 5.471 -5.574 1.00 89.12 87 VAL A C 1
ATOM 664 O O . VAL A 1 87 ? 1.747 5.130 -5.965 1.00 89.12 87 VAL A O 1
ATOM 667 N N . PRO A 1 88 ? 3.006 6.429 -4.642 1.00 82.44 88 PRO A N 1
ATOM 668 C CA . PRO A 1 88 ? 1.891 7.205 -4.105 1.00 82.44 88 PRO A CA 1
ATOM 669 C C . PRO A 1 88 ? 1.612 8.496 -4.898 1.00 82.44 88 PRO A C 1
ATOM 671 O O . PRO A 1 88 ? 2.409 8.929 -5.727 1.00 82.44 88 PRO A O 1
ATOM 674 N N . ALA A 1 89 ? 0.559 9.200 -4.467 1.00 64.88 89 ALA A N 1
ATOM 675 C CA . ALA A 1 89 ? 0.459 10.666 -4.504 1.00 64.88 89 ALA A CA 1
ATOM 676 C C . ALA A 1 89 ? 0.098 11.349 -5.833 1.00 64.88 89 ALA A C 1
ATOM 678 O O . ALA A 1 89 ? 0.404 12.525 -6.022 1.00 64.88 89 ALA A O 1
ATOM 679 N N . ASN A 1 90 ? -0.633 10.673 -6.710 1.00 70.69 90 ASN A N 1
ATOM 680 C CA . ASN A 1 90 ? -1.474 11.352 -7.696 1.00 70.69 90 ASN A CA 1
ATOM 681 C C . ASN A 1 90 ? -2.721 10.505 -7.977 1.00 70.69 90 ASN A C 1
ATOM 683 O O . ASN A 1 90 ? -2.764 9.333 -7.610 1.00 70.69 90 ASN A O 1
ATOM 687 N N . ILE A 1 91 ? -3.733 11.092 -8.615 1.00 65.81 91 ILE A N 1
ATOM 688 C CA . ILE A 1 91 ? -4.986 10.383 -8.902 1.00 65.81 91 ILE A CA 1
ATOM 689 C C . ILE A 1 91 ? -4.832 9.293 -9.972 1.00 65.81 91 ILE A C 1
ATOM 691 O O . ILE A 1 91 ? -5.640 8.374 -10.003 1.00 65.81 91 ILE A O 1
ATOM 695 N N . ALA A 1 92 ? -3.792 9.365 -10.811 1.00 69.31 92 ALA A N 1
ATOM 696 C CA . ALA A 1 92 ? -3.524 8.330 -11.806 1.00 69.31 92 ALA A CA 1
ATOM 697 C C . ALA A 1 92 ? -3.137 7.002 -11.132 1.00 69.31 92 ALA A C 1
ATOM 699 O O . ALA A 1 92 ? -3.604 5.956 -11.552 1.00 69.31 92 ALA A O 1
ATOM 700 N N . VAL A 1 93 ? -2.370 7.054 -10.035 1.00 76.81 93 VAL A N 1
ATOM 701 C CA . VAL A 1 93 ? -1.914 5.862 -9.293 1.00 76.81 93 VAL A CA 1
ATOM 702 C C . VAL A 1 93 ? -2.719 5.625 -8.002 1.00 76.81 93 VAL A C 1
ATOM 704 O O . VAL A 1 93 ? -2.692 4.549 -7.415 1.00 76.81 93 VAL A O 1
ATOM 707 N N . CYS A 1 94 ? -3.447 6.624 -7.505 1.00 87.44 94 CYS A N 1
ATOM 708 C CA . CYS A 1 94 ? -4.327 6.520 -6.338 1.00 87.44 94 CYS A CA 1
ATOM 709 C C . CYS A 1 94 ? -5.719 7.057 -6.707 1.00 87.44 94 CYS A C 1
ATOM 711 O O . CYS A 1 94 ? -6.062 8.179 -6.325 1.00 87.44 94 CYS A O 1
ATOM 713 N N . PRO A 1 95 ? -6.545 6.281 -7.429 1.00 90.50 95 PRO A N 1
ATOM 714 C CA . PRO A 1 95 ? -7.793 6.771 -8.020 1.00 90.50 95 PRO A CA 1
ATOM 715 C C . PRO A 1 95 ? -8.851 7.149 -6.979 1.00 90.50 95 PRO A C 1
ATOM 717 O O . PRO A 1 95 ? -9.806 7.862 -7.279 1.00 90.50 95 PRO A O 1
ATOM 720 N N . GLY A 1 96 ? -8.705 6.678 -5.741 1.00 92.00 96 GLY A N 1
ATOM 721 C CA . GLY A 1 96 ? -9.535 7.083 -4.614 1.00 92.00 96 GLY A CA 1
ATOM 722 C C . GLY A 1 96 ? -9.071 8.323 -3.851 1.00 92.00 96 GLY A C 1
ATOM 723 O O . GLY A 1 96 ? -9.773 8.751 -2.934 1.00 92.00 96 GLY A O 1
ATOM 724 N N . ALA A 1 97 ? -7.896 8.878 -4.156 1.00 90.56 97 ALA A N 1
ATOM 725 C CA . ALA A 1 97 ? -7.334 9.990 -3.399 1.00 90.56 97 ALA A CA 1
ATOM 726 C C . ALA A 1 97 ? -8.197 11.258 -3.532 1.00 90.56 97 ALA A C 1
ATOM 728 O O . ALA A 1 97 ? -8.515 11.685 -4.640 1.00 90.56 97 ALA A O 1
ATOM 729 N N . GLY A 1 98 ? -8.561 11.851 -2.393 1.00 91.50 98 GLY A N 1
ATOM 730 C CA . GLY A 1 98 ? -9.172 13.178 -2.297 1.00 91.50 98 GLY A CA 1
ATOM 731 C C . GLY A 1 98 ? -8.294 14.080 -1.438 1.00 91.50 98 GLY A C 1
ATOM 732 O O . GLY A 1 98 ? -7.092 14.202 -1.689 1.00 91.50 98 GLY A O 1
ATOM 733 N N . ASP A 1 99 ? -8.858 14.623 -0.362 1.00 89.50 99 ASP A N 1
ATOM 734 C CA . ASP A 1 99 ? -8.173 15.563 0.533 1.00 89.50 99 ASP A CA 1
ATOM 735 C C . ASP A 1 99 ? -6.844 15.041 1.094 1.00 89.50 99 ASP A C 1
ATOM 737 O O . ASP A 1 99 ? -5.945 15.822 1.405 1.00 89.50 99 ASP A O 1
ATOM 741 N N . CYS A 1 100 ? -6.662 13.715 1.150 1.00 87.56 100 CYS A N 1
ATOM 742 C CA . CYS A 1 100 ? -5.409 13.112 1.593 1.00 87.56 100 CYS A CA 1
ATOM 743 C C . CYS A 1 100 ? -4.167 13.554 0.824 1.00 87.56 100 CYS A C 1
ATOM 745 O O . CYS A 1 100 ? -3.065 13.441 1.360 1.00 87.56 100 CYS A O 1
ATOM 747 N N . LEU A 1 101 ? -4.314 14.064 -0.400 1.00 84.75 101 LEU A N 1
ATOM 748 C CA . LEU A 1 101 ? -3.199 14.605 -1.170 1.00 84.75 101 LEU A CA 1
ATOM 749 C C . LEU A 1 101 ? -2.529 15.784 -0.446 1.00 84.75 101 LEU A C 1
ATOM 751 O O . LEU A 1 101 ? -1.312 15.938 -0.547 1.00 84.75 101 LEU A O 1
ATOM 755 N N . ASN A 1 102 ? -3.277 16.529 0.374 1.00 83.38 102 ASN A N 1
ATOM 756 C CA . ASN A 1 102 ? -2.766 17.660 1.152 1.00 83.38 102 ASN A CA 1
ATOM 757 C C . ASN A 1 102 ? -1.861 17.233 2.322 1.00 83.38 102 ASN A C 1
ATOM 759 O O . ASN A 1 102 ? -1.007 18.000 2.763 1.00 83.38 102 ASN A O 1
ATOM 763 N N . TRP A 1 103 ? -2.006 16.000 2.820 1.00 81.75 103 TRP A N 1
ATOM 764 C CA . TRP A 1 103 ? -1.232 15.467 3.953 1.00 81.75 103 TRP A CA 1
ATOM 765 C C . TRP A 1 103 ? -0.583 14.107 3.662 1.00 81.75 103 TRP A C 1
ATOM 767 O O . TRP A 1 103 ? -0.220 13.367 4.579 1.00 81.75 103 TRP A O 1
ATOM 777 N N . CYS A 1 104 ? -0.406 13.753 2.386 1.00 81.88 104 CYS A N 1
ATOM 778 C CA . CYS A 1 104 ? 0.138 12.458 1.990 1.00 81.88 104 CYS A CA 1
ATOM 779 C C . CYS A 1 104 ? 1.610 12.310 2.423 1.00 81.88 104 CYS A C 1
ATOM 781 O O . CYS A 1 104 ? 2.539 12.825 1.789 1.00 81.88 104 CYS A O 1
ATOM 783 N N . TYR A 1 105 ? 1.837 11.548 3.496 1.00 74.38 105 TYR A N 1
ATOM 784 C CA . TYR A 1 105 ? 3.174 11.299 4.046 1.00 74.38 105 TYR A CA 1
ATOM 785 C C . TYR A 1 105 ? 4.094 10.518 3.114 1.00 74.38 105 TYR A C 1
ATOM 787 O O . TYR A 1 105 ? 5.312 10.657 3.224 1.00 74.38 105 TYR A O 1
ATOM 795 N N . SER A 1 106 ? 3.548 9.721 2.197 1.00 77.25 106 SER A N 1
ATOM 796 C CA . SER A 1 106 ? 4.336 8.837 1.338 1.00 77.25 106 SER A CA 1
ATOM 797 C C . SER A 1 106 ? 5.305 9.598 0.426 1.00 77.25 106 SER A C 1
ATOM 799 O O . SER A 1 106 ? 6.403 9.114 0.158 1.00 77.25 106 SER A O 1
ATOM 801 N N . THR A 1 107 ? 4.994 10.848 0.056 1.00 73.62 107 THR A N 1
ATOM 802 C CA . THR A 1 107 ? 5.938 11.700 -0.695 1.00 73.62 107 THR A CA 1
ATOM 803 C C . THR A 1 107 ? 7.127 12.180 0.141 1.00 73.62 107 THR A C 1
ATOM 805 O O . THR A 1 107 ? 8.161 12.540 -0.414 1.00 73.62 107 THR A O 1
ATOM 808 N N . ARG A 1 108 ? 7.042 12.162 1.482 1.00 70.50 108 ARG A N 1
ATOM 809 C CA . ARG A 1 108 ? 8.179 12.496 2.362 1.00 70.50 108 ARG A CA 1
ATOM 810 C C . ARG A 1 108 ? 9.260 11.408 2.328 1.00 70.50 108 ARG A C 1
ATOM 812 O O . ARG A 1 108 ? 10.423 11.698 2.611 1.00 70.50 108 ARG A O 1
ATOM 819 N N . ALA A 1 109 ? 8.899 10.171 1.972 1.00 70.06 109 ALA A N 1
ATOM 820 C CA . ALA A 1 109 ? 9.844 9.065 1.815 1.00 70.06 109 ALA A CA 1
ATOM 821 C C . ALA A 1 109 ? 10.710 9.189 0.548 1.00 70.06 109 ALA A C 1
ATOM 823 O O . ALA A 1 109 ? 11.721 8.495 0.442 1.00 70.06 109 ALA A O 1
ATOM 824 N N . TRP A 1 110 ? 10.374 10.102 -0.372 1.00 78.25 110 TRP A N 1
ATOM 825 C CA . TRP A 1 110 ? 11.067 10.274 -1.655 1.00 78.25 110 TRP A CA 1
ATOM 826 C C . TRP A 1 110 ? 12.493 10.831 -1.552 1.00 78.25 110 TRP A C 1
ATOM 828 O O . TRP A 1 110 ? 13.206 10.899 -2.544 1.00 78.25 110 TRP A O 1
ATOM 838 N N . ARG A 1 111 ? 12.962 11.100 -0.331 1.00 81.38 111 ARG A N 1
ATOM 839 C CA . ARG A 1 111 ? 14.372 11.375 -0.028 1.00 81.38 111 ARG A CA 1
ATOM 840 C C . ARG A 1 111 ? 15.259 10.123 0.025 1.00 81.38 111 ARG A C 1
ATOM 842 O O . ARG A 1 111 ? 16.477 10.253 0.102 1.00 81.38 111 ARG A O 1
ATOM 849 N N . TYR A 1 112 ? 14.673 8.920 0.032 1.00 86.56 112 TYR A N 1
ATOM 850 C CA . TYR A 1 112 ? 15.401 7.653 0.149 1.00 86.56 112 TYR A CA 1
ATOM 851 C C . TYR A 1 112 ? 15.373 6.867 -1.177 1.00 86.56 112 TYR A C 1
ATOM 853 O O . TYR A 1 112 ? 14.333 6.280 -1.496 1.00 86.56 112 TYR A O 1
ATOM 861 N N . PRO A 1 113 ? 16.502 6.764 -1.910 1.00 88.69 113 PRO A N 1
ATOM 862 C CA . PRO A 1 113 ? 16.544 6.118 -3.224 1.00 88.69 113 PRO A CA 1
ATOM 863 C C . PRO A 1 113 ? 15.971 4.696 -3.222 1.00 88.69 113 PRO A C 1
ATOM 865 O O . PRO A 1 113 ? 15.103 4.375 -4.025 1.00 88.69 113 PRO A O 1
ATOM 868 N N . ALA A 1 114 ? 16.382 3.854 -2.269 1.00 88.19 114 ALA A N 1
ATOM 869 C CA . ALA A 1 114 ? 15.923 2.464 -2.196 1.00 88.19 114 ALA A CA 1
ATOM 870 C C . ALA A 1 114 ? 14.404 2.330 -1.965 1.00 88.19 114 ALA A C 1
ATOM 872 O O . ALA A 1 114 ? 13.795 1.351 -2.390 1.00 88.19 114 ALA A O 1
ATOM 873 N N . ALA A 1 115 ? 13.773 3.292 -1.281 1.00 88.12 115 ALA A N 1
ATOM 874 C CA . ALA A 1 115 ? 12.324 3.283 -1.097 1.00 88.12 115 ALA A CA 1
ATOM 875 C C . ALA A 1 115 ? 11.601 3.673 -2.391 1.00 88.12 115 ALA A C 1
ATOM 877 O O . ALA A 1 115 ? 10.643 3.005 -2.769 1.00 88.12 115 ALA A O 1
ATOM 878 N N . VAL A 1 116 ? 12.095 4.707 -3.075 1.00 88.94 116 VAL A N 1
ATOM 879 C CA . VAL A 1 116 ? 11.543 5.195 -4.344 1.00 88.94 116 VAL A CA 1
ATOM 880 C C . VAL A 1 116 ? 11.655 4.150 -5.444 1.00 88.94 116 VAL A C 1
ATOM 882 O O . VAL A 1 116 ? 10.653 3.803 -6.058 1.00 88.94 116 VAL A O 1
ATOM 885 N N . TYR A 1 117 ? 12.844 3.592 -5.662 1.00 91.12 117 TYR A N 1
ATOM 886 C CA . TYR A 1 117 ? 13.038 2.596 -6.713 1.00 91.12 117 TYR A CA 1
ATOM 887 C C . TYR A 1 117 ? 12.259 1.304 -6.448 1.00 91.12 117 TYR A C 1
ATOM 889 O O . TYR A 1 117 ? 11.738 0.723 -7.396 1.00 91.12 117 TYR A O 1
ATOM 897 N N . ARG A 1 118 ? 12.062 0.908 -5.180 1.00 92.12 118 ARG A N 1
ATOM 898 C CA . ARG A 1 118 ? 11.118 -0.166 -4.836 1.00 92.12 118 ARG A CA 1
ATOM 899 C C . ARG A 1 118 ? 9.687 0.187 -5.237 1.00 92.12 118 ARG A C 1
ATOM 901 O O . ARG A 1 118 ? 9.026 -0.642 -5.846 1.00 92.12 118 ARG A O 1
ATOM 908 N N . GLN A 1 119 ? 9.207 1.386 -4.897 1.00 91.31 119 GLN A N 1
ATOM 909 C CA . GLN A 1 119 ? 7.853 1.826 -5.255 1.00 91.31 119 GLN A CA 1
ATOM 910 C C . GLN A 1 119 ? 7.648 1.805 -6.777 1.00 91.31 119 GLN A C 1
ATOM 912 O O . GLN A 1 119 ? 6.656 1.250 -7.236 1.00 91.31 119 GLN A O 1
ATOM 917 N N . ILE A 1 120 ? 8.610 2.327 -7.549 1.00 91.38 120 ILE A N 1
ATOM 918 C CA . ILE A 1 120 ? 8.583 2.308 -9.021 1.00 91.38 120 ILE A CA 1
ATOM 919 C C . ILE A 1 120 ? 8.586 0.868 -9.544 1.00 91.38 120 ILE A C 1
ATOM 921 O O . ILE A 1 120 ? 7.721 0.499 -10.335 1.00 91.38 120 ILE A O 1
ATOM 925 N N . SER A 1 121 ? 9.534 0.046 -9.081 1.00 93.50 121 SER A N 1
ATOM 926 C CA . SER A 1 121 ? 9.655 -1.358 -9.484 1.00 93.50 121 SER A CA 1
ATOM 927 C C . SER A 1 121 ? 8.364 -2.126 -9.225 1.00 93.50 121 SER A C 1
ATOM 929 O O . SER A 1 121 ? 7.930 -2.878 -10.086 1.00 93.50 121 SER A O 1
ATOM 931 N N . ASN A 1 122 ? 7.745 -1.930 -8.060 1.00 94.94 122 ASN A N 1
ATOM 932 C CA . ASN A 1 122 ? 6.506 -2.593 -7.678 1.00 94.94 122 ASN A CA 1
ATOM 933 C C . ASN A 1 122 ? 5.305 -2.104 -8.497 1.00 94.94 122 ASN A C 1
ATOM 935 O O . ASN A 1 122 ? 4.475 -2.920 -8.881 1.00 94.94 122 ASN A O 1
ATOM 939 N N . THR A 1 123 ? 5.213 -0.801 -8.792 1.00 92.88 123 THR A N 1
ATOM 940 C CA . THR A 1 123 ? 4.160 -0.263 -9.669 1.00 92.8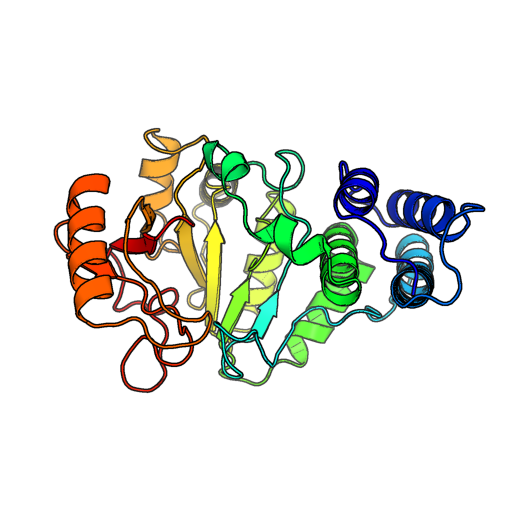8 123 THR A CA 1
ATOM 941 C C . THR A 1 123 ? 4.243 -0.874 -11.065 1.00 92.88 123 THR A C 1
ATOM 943 O O . THR A 1 123 ? 3.237 -1.358 -11.567 1.00 92.88 123 THR A O 1
ATOM 946 N N . VAL A 1 124 ? 5.436 -0.933 -11.664 1.00 92.94 124 VAL A N 1
ATOM 947 C CA . VAL A 1 124 ? 5.613 -1.546 -12.992 1.00 92.94 124 VAL A CA 1
ATOM 948 C C . VAL A 1 124 ? 5.436 -3.065 -12.953 1.00 92.94 124 VAL A C 1
ATOM 950 O O . VAL A 1 124 ? 4.904 -3.653 -13.890 1.00 92.94 124 VAL A O 1
ATOM 953 N N . ALA A 1 125 ? 5.852 -3.721 -11.868 1.00 95.25 125 ALA A N 1
ATOM 954 C CA . ALA A 1 125 ? 5.677 -5.161 -11.728 1.00 95.25 125 ALA A CA 1
ATOM 955 C C . ALA A 1 125 ? 4.196 -5.565 -11.797 1.00 95.25 125 ALA A C 1
ATOM 957 O O . ALA A 1 125 ? 3.865 -6.602 -12.359 1.00 95.25 125 ALA A O 1
ATOM 958 N N . LEU A 1 126 ? 3.299 -4.729 -11.268 1.00 94.81 126 LEU A N 1
ATOM 959 C CA . LEU A 1 126 ? 1.858 -4.970 -11.307 1.00 94.81 126 LEU A CA 1
ATOM 960 C C . LEU A 1 126 ? 1.259 -4.868 -12.718 1.00 94.81 126 LEU A C 1
ATOM 962 O O . LEU A 1 126 ? 0.194 -5.441 -12.946 1.00 94.81 126 LEU A O 1
ATOM 966 N N . SER A 1 127 ? 1.922 -4.195 -13.662 1.00 92.88 127 SER A N 1
ATOM 967 C CA . SER A 1 127 ? 1.377 -3.924 -14.997 1.00 92.88 127 SER A CA 1
ATOM 968 C C . SER A 1 127 ? 1.848 -4.880 -16.097 1.00 92.88 127 SER A C 1
ATOM 970 O O . SER A 1 127 ? 1.478 -4.717 -17.258 1.00 92.88 127 SER A O 1
ATOM 972 N N . CYS A 1 128 ? 2.659 -5.889 -15.765 1.00 94.12 128 CYS A N 1
ATOM 973 C CA . CYS A 1 128 ? 3.144 -6.873 -16.733 1.00 94.12 128 CYS A CA 1
ATOM 974 C C . CYS A 1 128 ? 3.287 -8.271 -16.118 1.00 94.12 128 CYS A C 1
ATOM 976 O O . CYS A 1 128 ? 3.581 -8.411 -14.932 1.00 94.12 128 CYS A O 1
ATOM 978 N N . GLU A 1 129 ? 3.127 -9.320 -16.928 1.00 95.31 129 GLU A N 1
ATOM 979 C CA . GLU A 1 129 ? 3.162 -10.702 -16.427 1.00 95.31 129 GLU A CA 1
ATOM 980 C C . GLU A 1 129 ? 4.528 -11.124 -15.848 1.00 95.31 129 GLU A C 1
ATOM 982 O O . GLU A 1 129 ? 4.547 -11.669 -14.744 1.00 95.31 129 GLU A O 1
ATOM 987 N N . PRO A 1 130 ? 5.687 -10.812 -16.471 1.00 96.31 130 PRO A N 1
ATOM 988 C CA . PRO A 1 130 ? 6.986 -11.109 -15.858 1.00 96.31 130 PRO A CA 1
ATOM 989 C C . PRO A 1 130 ? 7.184 -10.424 -14.496 1.00 96.31 130 PRO A C 1
ATOM 991 O O . PRO A 1 130 ? 7.821 -10.974 -13.596 1.00 96.31 130 PRO A O 1
ATOM 994 N N . GLY A 1 131 ? 6.615 -9.227 -14.336 1.00 96.31 131 GLY A N 1
ATOM 995 C CA . GLY A 1 131 ? 6.611 -8.488 -13.080 1.00 96.31 131 GLY A CA 1
ATOM 996 C C . GLY A 1 131 ? 5.706 -9.121 -12.023 1.00 96.31 131 GLY A C 1
ATOM 997 O O . GLY A 1 131 ? 6.128 -9.289 -10.875 1.00 96.31 131 GLY A O 1
ATOM 998 N N . ARG A 1 132 ? 4.495 -9.542 -12.406 1.00 97.12 132 ARG A N 1
ATOM 999 C CA . ARG A 1 132 ? 3.579 -10.294 -11.536 1.00 97.12 132 ARG A CA 1
ATOM 1000 C C . ARG A 1 132 ? 4.213 -11.589 -11.067 1.00 97.12 132 ARG A C 1
ATOM 1002 O O . ARG A 1 132 ? 4.153 -11.886 -9.879 1.00 97.12 132 ARG A O 1
ATOM 1009 N N . GLU A 1 133 ? 4.910 -12.296 -11.946 1.00 97.19 133 GLU A N 1
ATOM 1010 C CA . GLU A 1 133 ? 5.651 -13.499 -11.579 1.00 97.19 133 GLU A CA 1
ATOM 1011 C C . GLU A 1 133 ? 6.756 -13.209 -10.549 1.00 97.19 133 GLU A C 1
ATOM 1013 O O . GLU A 1 133 ? 6.907 -13.938 -9.566 1.00 97.19 133 GLU A O 1
ATOM 1018 N N . ALA A 1 134 ? 7.468 -12.083 -10.675 1.00 96.88 134 ALA A N 1
ATOM 1019 C CA . ALA A 1 134 ? 8.414 -11.656 -9.645 1.00 96.88 134 ALA A CA 1
ATOM 1020 C C . ALA A 1 134 ? 7.722 -11.403 -8.292 1.00 96.88 134 ALA A C 1
ATOM 1022 O O . ALA A 1 134 ? 8.260 -11.798 -7.252 1.00 96.88 134 ALA A O 1
ATOM 1023 N N . ILE A 1 135 ? 6.524 -10.801 -8.290 1.00 97.62 135 ILE A N 1
ATOM 1024 C CA . ILE A 1 135 ? 5.708 -10.620 -7.078 1.00 97.62 135 ILE A CA 1
ATOM 1025 C C . ILE A 1 135 ? 5.324 -11.975 -6.478 1.00 97.62 135 ILE A C 1
ATOM 1027 O O . ILE A 1 135 ? 5.533 -12.165 -5.278 1.00 97.62 135 ILE A O 1
ATOM 1031 N N . ARG A 1 136 ? 4.837 -12.927 -7.285 1.00 97.50 136 ARG A N 1
ATOM 1032 C CA . ARG A 1 136 ? 4.466 -14.277 -6.826 1.00 97.50 136 ARG A CA 1
ATOM 1033 C C . ARG A 1 136 ? 5.642 -14.989 -6.171 1.00 97.50 136 ARG A C 1
ATOM 1035 O O . ARG A 1 136 ? 5.516 -15.464 -5.044 1.00 97.50 136 ARG A O 1
ATOM 1042 N N . GLN A 1 137 ? 6.817 -14.978 -6.803 1.00 96.38 137 GLN A N 1
ATOM 1043 C CA . GLN A 1 137 ? 8.021 -15.586 -6.228 1.00 96.38 137 GLN A CA 1
ATOM 1044 C C . GLN A 1 137 ? 8.463 -14.912 -4.930 1.00 96.38 137 GLN A C 1
ATOM 1046 O O . GLN A 1 137 ? 8.874 -15.585 -3.984 1.00 96.38 137 GLN A O 1
ATOM 1051 N N . ALA A 1 138 ? 8.399 -13.581 -4.859 1.00 96.56 138 ALA A N 1
ATOM 1052 C CA . ALA A 1 138 ? 8.729 -12.865 -3.633 1.00 96.56 138 ALA A CA 1
ATOM 1053 C C . ALA A 1 138 ? 7.718 -13.158 -2.517 1.00 96.56 138 ALA A C 1
ATOM 1055 O O . ALA A 1 138 ? 8.116 -13.308 -1.362 1.00 96.56 138 ALA A O 1
ATOM 1056 N N . MET A 1 139 ? 6.434 -13.286 -2.856 1.00 96.75 139 MET A N 1
ATOM 1057 C CA . MET A 1 139 ? 5.379 -13.623 -1.908 1.00 96.75 139 MET A CA 1
ATOM 1058 C C . MET A 1 139 ? 5.581 -15.049 -1.405 1.00 96.75 139 MET A C 1
ATOM 1060 O O . MET A 1 139 ? 5.585 -15.255 -0.196 1.00 96.75 139 MET A O 1
ATOM 1064 N N . GLY A 1 140 ? 5.872 -16.006 -2.295 1.00 96.31 140 GLY A N 1
ATOM 1065 C CA . GLY A 1 140 ? 6.202 -17.405 -1.986 1.00 96.31 140 GLY A CA 1
ATOM 1066 C C . GLY A 1 140 ? 7.354 -17.590 -0.992 1.00 96.31 140 GLY A C 1
ATOM 1067 O O . GLY A 1 140 ? 7.391 -18.584 -0.275 1.00 96.31 140 GLY A O 1
ATOM 1068 N N . LYS A 1 141 ? 8.259 -16.610 -0.883 1.00 95.44 141 LYS A N 1
ATOM 1069 C CA . LYS A 1 141 ? 9.369 -16.606 0.088 1.00 95.44 141 LYS A CA 1
ATOM 1070 C C . LYS A 1 141 ? 8.980 -16.091 1.478 1.00 95.44 141 LYS A C 1
ATOM 1072 O O . LYS A 1 141 ? 9.776 -16.209 2.410 1.00 95.44 141 LYS A O 1
ATOM 1077 N N . LEU A 1 142 ? 7.798 -15.491 1.641 1.00 95.25 142 LEU A N 1
ATOM 1078 C CA . LEU A 1 142 ? 7.298 -15.077 2.953 1.00 95.25 142 LEU A CA 1
ATOM 1079 C C . LEU A 1 142 ? 6.995 -16.311 3.805 1.00 95.25 142 LEU A C 1
ATOM 1081 O O . LEU A 1 142 ? 6.340 -17.245 3.340 1.00 95.25 142 LEU A O 1
ATOM 1085 N N . LYS A 1 143 ? 7.442 -16.287 5.064 1.00 94.94 143 LYS A N 1
ATOM 1086 C CA . LYS A 1 143 ? 7.217 -17.377 6.019 1.00 94.94 143 LYS A CA 1
ATOM 1087 C C . LYS A 1 143 ? 5.722 -17.546 6.295 1.00 94.94 143 LYS A C 1
ATOM 1089 O O . LYS A 1 143 ? 4.999 -16.552 6.372 1.00 94.94 143 LYS A O 1
ATOM 1094 N N . SER A 1 144 ? 5.286 -18.782 6.518 1.00 95.88 144 SER A N 1
ATOM 1095 C CA . SER A 1 144 ? 3.939 -19.057 7.028 1.00 95.88 144 SER A CA 1
ATOM 1096 C C . SER A 1 144 ? 3.674 -18.279 8.323 1.00 95.88 144 SER A C 1
ATOM 1098 O O . SER A 1 144 ? 4.583 -18.088 9.134 1.00 95.88 144 SER A O 1
ATOM 1100 N N . GLY A 1 145 ? 2.454 -17.765 8.479 1.00 93.12 145 GLY A N 1
ATOM 1101 C CA . GLY A 1 145 ? 2.055 -16.906 9.594 1.00 93.12 145 GLY A CA 1
ATOM 1102 C C . GLY A 1 145 ? 2.513 -15.448 9.475 1.00 93.12 145 GLY A C 1
ATOM 1103 O O . GLY A 1 145 ? 2.238 -14.656 10.375 1.00 93.12 145 GLY A O 1
ATOM 1104 N N . THR A 1 146 ? 3.196 -15.058 8.390 1.00 93.94 146 THR A N 1
ATOM 1105 C CA . THR A 1 146 ? 3.591 -13.655 8.188 1.00 93.94 146 THR A CA 1
ATOM 1106 C C . THR A 1 146 ? 2.354 -12.769 8.041 1.00 93.94 146 THR A C 1
ATOM 1108 O O . THR A 1 146 ? 1.454 -13.050 7.246 1.00 93.94 146 THR A O 1
ATOM 1111 N N . VAL A 1 147 ? 2.349 -11.646 8.762 1.00 95.06 147 VAL A N 1
ATOM 1112 C CA . VAL A 1 147 ? 1.401 -10.555 8.534 1.00 95.06 147 VAL A CA 1
ATOM 1113 C C . VAL A 1 147 ? 1.940 -9.664 7.417 1.00 95.06 147 VAL A C 1
ATOM 1115 O O . VAL A 1 147 ? 3.048 -9.133 7.513 1.00 95.06 147 VAL A O 1
ATOM 1118 N N . LEU A 1 148 ? 1.157 -9.472 6.361 1.00 96.19 148 LEU A N 1
ATOM 1119 C CA . LEU A 1 148 ? 1.500 -8.639 5.216 1.00 96.19 148 LEU A CA 1
ATOM 1120 C C . LEU A 1 148 ? 0.597 -7.406 5.160 1.00 96.19 148 LEU A C 1
ATOM 1122 O O . LEU A 1 148 ? -0.614 -7.505 4.969 1.00 96.19 148 LEU A O 1
ATOM 1126 N N . ARG A 1 149 ? 1.203 -6.221 5.252 1.00 96.19 149 ARG A N 1
ATOM 1127 C CA . ARG A 1 149 ? 0.533 -4.960 4.935 1.00 96.19 149 ARG A CA 1
ATOM 1128 C C . ARG A 1 149 ? 0.720 -4.618 3.459 1.00 96.19 149 ARG A C 1
ATOM 1130 O O . ARG A 1 149 ? 1.807 -4.197 3.050 1.00 96.19 149 ARG A O 1
ATOM 1137 N N . LEU A 1 150 ? -0.344 -4.740 2.674 1.00 96.19 150 LEU A N 1
ATOM 1138 C CA . LEU A 1 150 ? -0.383 -4.218 1.313 1.00 96.19 150 LEU A CA 1
ATOM 1139 C C . LEU A 1 150 ? -0.574 -2.698 1.329 1.00 96.19 150 LEU A C 1
ATOM 1141 O O . LEU A 1 150 ? -1.357 -2.166 2.118 1.00 96.19 150 LEU A O 1
ATOM 1145 N N . TYR A 1 151 ? 0.158 -2.017 0.447 1.00 93.81 151 TYR A N 1
ATOM 1146 C CA . TYR A 1 151 ? 0.112 -0.567 0.239 1.00 93.81 151 TYR A CA 1
ATOM 1147 C C . TYR A 1 151 ? 0.380 0.248 1.517 1.00 93.81 151 TYR A C 1
ATOM 1149 O O . TYR A 1 151 ? -0.472 0.958 2.050 1.00 93.81 151 TYR A O 1
ATOM 1157 N N . VAL A 1 152 ? 1.616 0.170 2.026 1.00 91.25 152 VAL A N 1
ATOM 1158 C CA . VAL A 1 152 ? 2.114 1.168 2.996 1.00 91.25 152 VAL A CA 1
ATOM 1159 C C . VAL A 1 152 ? 2.199 2.549 2.352 1.00 91.25 152 VAL A C 1
ATOM 1161 O O . VAL A 1 152 ? 1.878 3.542 3.003 1.00 91.25 152 VAL A O 1
ATOM 1164 N N . ASP A 1 153 ? 2.601 2.579 1.081 1.00 89.62 153 ASP A N 1
ATOM 1165 C CA . ASP A 1 153 ? 2.520 3.732 0.190 1.00 89.62 153 ASP A CA 1
ATOM 1166 C C . ASP A 1 153 ? 1.761 3.337 -1.078 1.00 89.62 153 ASP A C 1
ATOM 1168 O O . ASP A 1 153 ? 1.864 2.190 -1.533 1.00 89.62 153 ASP A O 1
ATOM 1172 N N . GLY A 1 154 ? 1.051 4.305 -1.652 1.00 90.75 154 GLY A N 1
ATOM 1173 C CA . GLY A 1 154 ? 0.177 4.091 -2.800 1.00 90.75 154 GLY A CA 1
ATOM 1174 C C . GLY A 1 154 ? -1.180 3.527 -2.397 1.00 90.75 154 GLY A C 1
ATOM 1175 O O . GLY A 1 154 ? -1.531 3.490 -1.218 1.00 90.75 154 GLY A O 1
ATOM 1176 N N . ASP A 1 155 ? -1.936 3.111 -3.400 1.00 93.69 155 ASP A N 1
ATOM 1177 C CA . ASP A 1 155 ? -3.201 2.399 -3.257 1.00 93.69 155 ASP A CA 1
ATOM 1178 C C . ASP A 1 155 ? -3.371 1.472 -4.472 1.00 93.69 155 ASP A C 1
ATOM 1180 O O . ASP A 1 155 ? -2.560 1.474 -5.405 1.00 93.69 155 ASP A O 1
ATOM 1184 N N . ILE A 1 156 ? -4.417 0.660 -4.450 1.00 94.44 156 ILE A N 1
ATOM 1185 C CA . ILE A 1 156 ? -4.827 -0.177 -5.573 1.00 94.44 156 ILE A CA 1
ATOM 1186 C C . ILE A 1 156 ? -5.346 0.739 -6.687 1.00 94.44 156 ILE A C 1
ATOM 1188 O O . ILE A 1 156 ? -6.280 1.507 -6.465 1.00 94.44 156 ILE A O 1
ATOM 1192 N N . HIS A 1 157 ? -4.728 0.680 -7.870 1.00 91.75 157 HIS A N 1
ATOM 1193 C CA . HIS A 1 157 ? -4.982 1.640 -8.953 1.00 91.75 157 HIS A CA 1
ATOM 1194 C C . HIS A 1 157 ? -5.933 1.130 -10.040 1.00 91.75 157 HIS A C 1
ATOM 1196 O O . HIS A 1 157 ? -6.484 1.933 -10.787 1.00 91.75 157 HIS A O 1
ATOM 1202 N N . SER A 1 158 ? -6.175 -0.180 -10.121 1.00 93.06 158 SER A N 1
ATOM 1203 C CA . SER A 1 158 ? -7.058 -0.766 -11.131 1.00 93.06 158 SER A CA 1
ATOM 1204 C C . SER A 1 158 ? -7.791 -2.006 -10.619 1.00 93.06 158 SER A C 1
ATOM 1206 O O . SER A 1 158 ? -7.393 -2.627 -9.628 1.00 93.06 158 S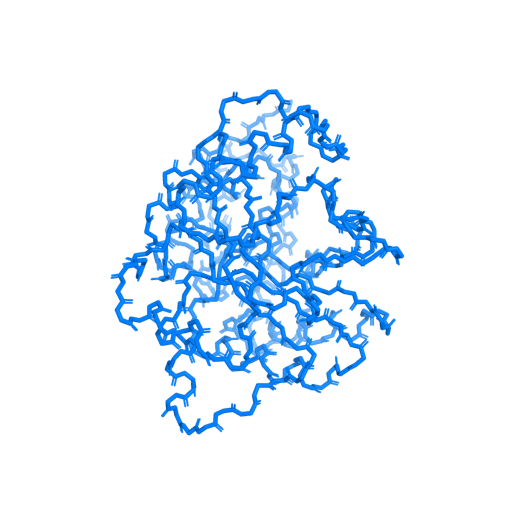ER A O 1
ATOM 1208 N N . LEU A 1 159 ? -8.877 -2.363 -11.308 1.00 94.44 159 LEU A N 1
ATOM 1209 C CA . LEU A 1 159 ? -9.661 -3.565 -11.018 1.00 94.44 159 LEU A CA 1
ATOM 1210 C C . LEU A 1 159 ? -8.847 -4.847 -11.246 1.00 94.44 159 LEU A C 1
ATOM 1212 O O . LEU A 1 159 ? -8.914 -5.770 -10.444 1.00 94.44 159 LEU A O 1
ATOM 1216 N N . ASP A 1 160 ? -8.040 -4.877 -12.304 1.00 94.62 160 ASP A N 1
ATOM 1217 C CA . ASP A 1 160 ? -7.162 -6.002 -12.635 1.00 94.62 160 ASP A CA 1
ATOM 1218 C C . ASP A 1 160 ? -6.070 -6.206 -11.567 1.00 94.62 160 ASP A C 1
ATOM 1220 O O . ASP A 1 160 ? -5.830 -7.330 -11.131 1.00 94.62 160 ASP A O 1
ATOM 1224 N N . VAL A 1 161 ? -5.497 -5.127 -11.022 1.00 95.62 161 VAL A N 1
ATOM 1225 C CA . VAL A 1 161 ? -4.561 -5.226 -9.889 1.00 95.62 161 VAL A CA 1
ATOM 1226 C C . VAL A 1 161 ? -5.250 -5.679 -8.603 1.00 95.62 161 VAL A C 1
ATOM 1228 O O . VAL A 1 161 ? -4.660 -6.440 -7.833 1.00 95.62 161 VAL A O 1
ATOM 1231 N N . LEU A 1 162 ? -6.489 -5.242 -8.355 1.00 97.06 162 LEU A N 1
ATOM 1232 C CA . LEU A 1 162 ? -7.270 -5.741 -7.224 1.00 97.06 162 LEU A CA 1
ATOM 1233 C C . LEU A 1 162 ? -7.509 -7.252 -7.350 1.00 97.06 162 LEU A C 1
ATOM 1235 O O . LEU A 1 162 ? -7.232 -7.985 -6.403 1.00 97.06 162 LEU A O 1
ATOM 1239 N N . ALA A 1 163 ? -7.973 -7.707 -8.516 1.00 96.19 163 ALA A N 1
ATOM 1240 C CA . ALA A 1 163 ? -8.228 -9.116 -8.799 1.00 96.19 163 ALA A CA 1
ATOM 1241 C C . ALA A 1 163 ? -6.952 -9.959 -8.649 1.00 96.19 163 ALA A C 1
ATOM 1243 O O . ALA A 1 163 ? -6.962 -10.948 -7.916 1.00 96.19 163 ALA A O 1
ATOM 1244 N N . PHE A 1 164 ? -5.833 -9.500 -9.225 1.00 97.50 164 PHE A N 1
ATOM 1245 C CA . PHE A 1 164 ? -4.519 -10.123 -9.057 1.00 97.50 164 PHE A CA 1
ATOM 1246 C C . PHE A 1 164 ? -4.180 -10.343 -7.578 1.00 97.50 164 PHE A C 1
ATOM 1248 O O . PHE A 1 164 ? -3.840 -11.456 -7.180 1.00 97.50 164 PHE A O 1
ATOM 1255 N N . TRP A 1 165 ? -4.310 -9.311 -6.737 1.00 98.19 165 TRP A N 1
ATOM 1256 C CA . TRP A 1 165 ? -4.028 -9.469 -5.311 1.00 98.19 165 TRP A CA 1
ATOM 1257 C C . TRP A 1 165 ? -4.960 -10.467 -4.640 1.00 98.19 165 TRP A C 1
ATOM 1259 O O . TRP A 1 165 ? -4.484 -11.283 -3.856 1.00 98.19 165 TRP A O 1
ATOM 1269 N N . MET A 1 166 ? -6.262 -10.419 -4.920 1.00 97.94 166 MET A N 1
ATOM 1270 C CA . MET A 1 166 ? -7.206 -11.343 -4.290 1.00 97.94 166 MET A CA 1
ATOM 1271 C C . MET A 1 166 ? -6.885 -12.801 -4.646 1.00 97.94 166 MET A C 1
ATOM 1273 O O . MET A 1 166 ? -6.930 -13.665 -3.768 1.00 97.94 166 MET A O 1
ATOM 1277 N N . ASP A 1 167 ? -6.470 -13.067 -5.884 1.00 96.88 167 ASP A N 1
ATOM 1278 C CA . ASP A 1 167 ? -6.061 -14.401 -6.319 1.00 96.88 167 ASP A CA 1
ATOM 1279 C C . ASP A 1 167 ? -4.774 -14.875 -5.643 1.00 96.88 167 ASP A C 1
ATOM 1281 O O . ASP A 1 167 ? -4.715 -16.006 -5.154 1.00 96.88 167 ASP A O 1
ATOM 1285 N N . GLU A 1 168 ? -3.752 -14.022 -5.552 1.00 98.00 168 GLU A N 1
ATOM 1286 C CA . GLU A 1 168 ? -2.496 -14.386 -4.884 1.00 98.00 168 GLU A CA 1
ATOM 1287 C C . GLU A 1 168 ? -2.661 -14.551 -3.366 1.00 98.00 168 GLU A C 1
ATOM 1289 O O . GLU A 1 168 ? -2.057 -15.441 -2.763 1.00 98.00 168 GLU A O 1
ATOM 1294 N N . ILE A 1 169 ? -3.523 -13.751 -2.734 1.00 98.44 169 ILE A N 1
ATOM 1295 C CA . ILE A 1 169 ? -3.818 -13.879 -1.302 1.00 98.44 169 ILE A CA 1
ATOM 1296 C C . ILE A 1 169 ? -4.559 -15.189 -1.012 1.00 98.44 169 ILE A C 1
ATOM 1298 O O . ILE A 1 169 ? -4.233 -15.863 -0.033 1.00 98.44 169 ILE A O 1
ATOM 1302 N N . ARG A 1 170 ? -5.495 -15.596 -1.881 1.00 97.31 170 ARG A N 1
ATOM 1303 C CA . ARG A 1 170 ? -6.229 -16.865 -1.747 1.00 97.31 170 ARG A CA 1
ATOM 1304 C C . ARG A 1 170 ? -5.299 -18.079 -1.808 1.00 97.31 170 ARG A C 1
ATOM 1306 O O . ARG A 1 170 ? -5.472 -19.019 -1.038 1.00 97.31 170 ARG A O 1
ATOM 1313 N N . LYS A 1 171 ? -4.275 -18.037 -2.668 1.00 97.62 171 LYS A N 1
ATOM 1314 C CA . LYS A 1 171 ? -3.238 -19.085 -2.775 1.00 97.62 171 LYS A CA 1
ATOM 1315 C C . LYS A 1 171 ? -2.332 -19.169 -1.541 1.00 97.62 171 LYS A C 1
ATOM 1317 O O . LYS A 1 171 ? -1.627 -20.159 -1.364 1.00 97.62 171 LYS A O 1
ATOM 1322 N N . ARG A 1 172 ? -2.324 -18.133 -0.700 1.00 97.56 172 ARG A N 1
ATOM 1323 C CA . ARG A 1 172 ? -1.483 -18.003 0.495 1.00 97.56 172 ARG A CA 1
ATOM 1324 C C . ARG A 1 172 ? -2.326 -17.797 1.744 1.00 97.56 172 ARG A C 1
ATOM 1326 O O . ARG A 1 172 ? -2.132 -16.838 2.490 1.00 97.56 172 ARG A O 1
ATOM 1333 N N . SER A 1 173 ? -3.254 -18.723 1.983 1.00 97.31 173 SER A N 1
ATOM 1334 C CA . SER A 1 173 ? -4.118 -18.742 3.173 1.00 97.31 173 SER A CA 1
ATOM 1335 C C . SER A 1 173 ? -3.346 -18.850 4.496 1.00 97.31 173 SER A C 1
ATOM 1337 O O . SER A 1 173 ? -3.912 -18.621 5.560 1.00 97.31 173 SER A O 1
ATOM 1339 N N . ASP A 1 174 ? -2.056 -19.189 4.439 1.00 97.31 174 ASP A N 1
ATOM 1340 C CA . ASP A 1 174 ? -1.115 -19.195 5.558 1.00 97.31 174 ASP A CA 1
ATOM 1341 C C . ASP A 1 174 ? -0.598 -17.796 5.947 1.00 97.31 174 ASP A C 1
ATOM 1343 O O . ASP A 1 174 ? 0.060 -17.652 6.977 1.00 97.31 174 ASP A O 1
ATOM 1347 N N . LEU A 1 175 ? -0.864 -16.770 5.136 1.00 96.94 175 LEU A N 1
ATOM 1348 C CA . LEU A 1 175 ? -0.558 -15.370 5.430 1.00 96.94 175 LEU A CA 1
ATOM 1349 C C . LEU A 1 175 ? -1.791 -14.650 5.973 1.00 96.94 175 LEU A C 1
ATOM 1351 O O . LEU A 1 175 ? -2.908 -14.950 5.565 1.00 96.94 175 LEU A O 1
ATOM 1355 N N . SER A 1 176 ? -1.586 -13.630 6.809 1.00 96.19 176 SER A N 1
ATOM 1356 C CA . SER A 1 176 ? -2.632 -12.662 7.168 1.00 96.19 176 SER A CA 1
ATOM 1357 C C . SER A 1 176 ? -2.372 -11.351 6.441 1.00 96.19 176 SER A C 1
ATOM 1359 O O . SER A 1 176 ? -1.302 -10.762 6.598 1.00 96.19 176 SER A O 1
ATOM 1361 N N . VAL A 1 177 ? -3.313 -10.892 5.618 1.00 97.56 177 VAL A N 1
ATOM 1362 C CA . VAL A 1 177 ? -3.091 -9.762 4.713 1.00 97.56 177 VAL A CA 1
ATOM 1363 C C . VAL A 1 177 ? -4.043 -8.624 5.034 1.00 97.56 177 VAL A C 1
ATOM 1365 O O . VAL A 1 177 ? -5.255 -8.814 5.125 1.00 97.56 177 VAL A O 1
ATOM 1368 N N . TYR A 1 178 ? -3.506 -7.410 5.160 1.00 97.44 178 TYR A N 1
ATOM 1369 C CA . TYR A 1 178 ? -4.335 -6.226 5.331 1.00 97.44 178 TYR A CA 1
ATOM 1370 C C . TYR A 1 178 ? -3.878 -5.019 4.520 1.00 97.44 178 TYR A C 1
ATOM 1372 O O . TYR A 1 178 ? -2.703 -4.873 4.193 1.00 97.44 178 TYR A O 1
ATOM 1380 N N . SER A 1 179 ? -4.810 -4.121 4.214 1.00 97.06 179 SER A N 1
ATOM 1381 C CA . SER A 1 179 ? -4.540 -2.866 3.501 1.00 97.06 179 SER A CA 1
ATOM 1382 C C . SER A 1 179 ? -5.366 -1.710 4.053 1.00 97.06 179 SER A C 1
ATOM 1384 O O . SER A 1 179 ? -6.323 -1.921 4.806 1.00 97.06 179 SER A O 1
ATOM 1386 N N . TYR A 1 180 ? -4.989 -0.485 3.681 1.00 95.75 180 TYR A N 1
ATOM 1387 C CA . TYR A 1 180 ? -5.819 0.713 3.824 1.00 95.75 180 TYR A CA 1
ATOM 1388 C C . TYR A 1 180 ? -6.123 1.201 2.418 1.00 95.75 180 TYR A C 1
ATOM 1390 O O . TYR A 1 180 ? -5.178 1.439 1.670 1.00 95.75 180 TYR A O 1
ATOM 1398 N N . SER A 1 181 ? -7.395 1.367 2.070 1.00 96.06 181 SER A N 1
ATOM 1399 C CA . SER A 1 181 ? -7.745 1.824 0.730 1.00 96.06 181 SER A CA 1
ATOM 1400 C C . SER A 1 181 ? -8.681 3.019 0.759 1.00 96.06 181 SER A C 1
ATOM 1402 O O . SER A 1 181 ? -9.544 3.166 1.629 1.00 96.06 181 SER A O 1
ATOM 1404 N N . LYS A 1 182 ? -8.461 3.893 -0.219 1.00 95.00 182 LYS A N 1
ATOM 1405 C CA . LYS A 1 182 ? -9.351 4.983 -0.615 1.00 95.00 182 LYS A CA 1
ATOM 1406 C C . LYS A 1 182 ? -10.021 4.679 -1.945 1.00 95.00 182 LYS A C 1
ATOM 1408 O O . LYS A 1 182 ? -10.968 5.362 -2.323 1.00 95.00 182 LYS A O 1
ATOM 1413 N N . SER A 1 183 ? -9.547 3.668 -2.665 1.00 95.81 183 SER A N 1
ATOM 1414 C CA . SER A 1 183 ? -10.013 3.273 -3.993 1.00 95.81 183 SER A CA 1
ATOM 1415 C C . SER A 1 183 ? -11.274 2.410 -3.907 1.00 95.81 183 SER A C 1
ATOM 1417 O O . SER A 1 183 ? -11.410 1.392 -4.572 1.00 95.81 183 SER A O 1
ATOM 1419 N N . GLN A 1 184 ? -12.232 2.873 -3.100 1.00 97.38 184 GLN A N 1
ATOM 1420 C CA . GLN A 1 184 ? -13.465 2.188 -2.698 1.00 97.38 184 GLN A CA 1
ATOM 1421 C C . GLN A 1 184 ? -14.289 1.703 -3.902 1.00 97.38 184 GLN A C 1
ATOM 1423 O O . GLN A 1 184 ? -14.747 0.564 -3.939 1.00 97.38 184 GLN A O 1
ATOM 1428 N N . HIS A 1 185 ? -14.404 2.543 -4.935 1.00 96.75 185 HIS A N 1
ATOM 1429 C CA . HIS A 1 185 ? -15.065 2.197 -6.196 1.00 96.75 185 HIS A CA 1
ATOM 1430 C C . HIS A 1 185 ? -14.512 0.937 -6.889 1.00 96.75 185 HIS A C 1
ATOM 1432 O O . HIS A 1 185 ? -15.292 0.235 -7.522 1.00 96.75 185 HIS A O 1
ATOM 1438 N N . LEU A 1 186 ? -13.217 0.612 -6.759 1.00 97.00 186 LEU A N 1
ATOM 1439 C CA . LEU A 1 186 ? -12.640 -0.601 -7.357 1.00 97.00 186 LEU A CA 1
ATOM 1440 C C . LEU A 1 186 ? -13.115 -1.861 -6.636 1.00 97.00 186 LEU A C 1
ATOM 1442 O O . LEU A 1 186 ? -13.435 -2.854 -7.281 1.00 97.00 186 LEU A O 1
ATOM 1446 N N . PHE A 1 187 ? -13.213 -1.803 -5.307 1.00 97.62 187 PHE A N 1
ATOM 1447 C CA . PHE A 1 187 ? -13.738 -2.909 -4.508 1.00 97.62 187 PHE A CA 1
ATOM 1448 C C . PHE A 1 187 ? -15.208 -3.159 -4.817 1.00 97.62 187 PHE A C 1
ATOM 1450 O O . PHE A 1 187 ? -15.595 -4.301 -5.027 1.00 97.62 187 PHE A O 1
ATOM 1457 N N . LEU A 1 188 ? -16.004 -2.092 -4.929 1.00 97.25 188 LEU A N 1
ATOM 1458 C CA . LEU A 1 188 ? -17.393 -2.212 -5.366 1.00 97.25 188 LEU A CA 1
ATOM 1459 C C . LEU A 1 188 ? -17.500 -2.736 -6.797 1.00 97.25 188 LEU A C 1
ATOM 1461 O O . LEU A 1 188 ? -18.392 -3.524 -7.077 1.00 97.25 188 LEU A O 1
ATOM 1465 N N . ALA A 1 189 ? -16.632 -2.309 -7.715 1.00 96.44 189 ALA A N 1
ATOM 1466 C CA . ALA A 1 189 ? -16.641 -2.818 -9.083 1.00 96.44 189 ALA A CA 1
ATOM 1467 C C . ALA A 1 189 ? -16.356 -4.327 -9.126 1.00 96.44 189 ALA A C 1
ATOM 1469 O O . ALA A 1 189 ? -17.057 -5.047 -9.833 1.00 96.44 189 ALA A O 1
ATOM 1470 N N . LEU A 1 190 ? -15.391 -4.807 -8.332 1.00 95.56 190 LEU A N 1
ATOM 1471 C CA . LEU A 1 190 ? -15.104 -6.237 -8.224 1.00 95.56 190 LEU A CA 1
ATOM 1472 C C . LEU A 1 190 ? -16.276 -7.001 -7.600 1.00 95.56 190 LEU A C 1
ATOM 1474 O O . LEU A 1 190 ? -16.712 -7.998 -8.163 1.00 95.56 190 LEU A O 1
ATOM 1478 N N . ASP A 1 191 ? -16.838 -6.494 -6.503 1.00 94.88 191 ASP A N 1
ATOM 1479 C CA . ASP A 1 191 ? -17.988 -7.099 -5.818 1.00 94.88 191 ASP A CA 1
ATOM 1480 C C . ASP A 1 191 ? -19.262 -7.129 -6.686 1.00 94.88 191 ASP A C 1
ATOM 1482 O O . ASP A 1 191 ? -20.062 -8.055 -6.609 1.00 94.88 191 ASP A O 1
ATOM 1486 N N . ASN A 1 192 ? -19.439 -6.138 -7.567 1.00 91.69 192 ASN A N 1
ATOM 1487 C CA . ASN A 1 192 ? -20.572 -6.073 -8.494 1.00 91.69 192 ASN A CA 1
ATOM 1488 C C . ASN A 1 192 ? -20.373 -6.926 -9.761 1.00 91.69 192 ASN A C 1
ATOM 1490 O O . ASN A 1 192 ? -21.338 -7.120 -10.496 1.00 91.69 192 ASN A O 1
ATOM 1494 N N . SER A 1 193 ? -19.166 -7.442 -10.037 1.00 86.88 193 SER A N 1
ATOM 1495 C CA . SER A 1 193 ? -18.929 -8.362 -11.172 1.00 86.88 193 SER A CA 1
ATOM 1496 C C . SER A 1 193 ? -19.593 -9.743 -10.986 1.00 86.88 193 SER A C 1
ATOM 1498 O O . SER A 1 193 ? -19.586 -10.581 -11.883 1.00 86.88 193 SER A O 1
ATOM 1500 N N . GLY A 1 194 ? -20.202 -9.939 -9.816 1.00 75.38 194 GLY A N 1
ATOM 1501 C CA . GLY A 1 194 ? -20.748 -11.163 -9.245 1.00 75.38 194 GLY A CA 1
ATOM 1502 C C . GLY A 1 194 ? -20.348 -11.155 -7.770 1.00 75.38 194 GLY A C 1
ATOM 1503 O O . GLY A 1 194 ? -19.297 -10.603 -7.468 1.00 75.38 194 GLY A O 1
ATOM 1504 N N . LYS A 1 195 ? -21.155 -11.720 -6.855 1.00 67.88 195 LYS A N 1
ATOM 1505 C CA . LYS A 1 195 ? -20.833 -11.748 -5.412 1.00 67.88 195 LYS A CA 1
ATOM 1506 C C . LYS A 1 195 ? -19.433 -12.346 -5.219 1.00 67.88 195 LYS A C 1
ATOM 1508 O O . LYS A 1 195 ? -19.275 -13.566 -5.256 1.00 67.88 195 LYS A O 1
ATOM 1513 N N . PHE A 1 196 ? -18.429 -11.483 -5.092 1.00 86.44 196 PHE A N 1
ATOM 1514 C CA . PHE A 1 196 ? -17.035 -11.889 -5.137 1.00 86.44 196 PHE A CA 1
ATOM 1515 C C . PHE A 1 196 ? -16.685 -12.532 -3.802 1.00 86.44 196 PHE A C 1
ATOM 1517 O O . PHE A 1 196 ? -16.905 -11.943 -2.744 1.00 86.44 196 PHE A O 1
ATOM 1524 N N . ASP A 1 197 ? -16.144 -13.746 -3.842 1.00 90.88 197 ASP A N 1
ATOM 1525 C CA . ASP A 1 197 ? -15.713 -14.431 -2.629 1.00 90.88 197 ASP A CA 1
ATOM 1526 C C . ASP A 1 197 ? -14.353 -13.883 -2.174 1.00 90.88 197 ASP A C 1
ATOM 1528 O O . ASP A 1 197 ? -13.281 -14.274 -2.663 1.00 90.88 197 ASP A O 1
ATOM 1532 N N . TRP A 1 198 ? -14.414 -12.903 -1.272 1.00 95.50 198 TRP A N 1
ATOM 1533 C CA . TRP A 1 198 ? -13.249 -12.247 -0.692 1.00 95.50 198 TRP A CA 1
ATOM 1534 C C . TRP A 1 198 ? -12.388 -13.256 0.089 1.00 95.50 198 TRP A C 1
ATOM 1536 O O . TRP A 1 198 ? -12.914 -13.963 0.950 1.00 95.50 198 TRP A O 1
ATOM 1546 N N . PRO A 1 199 ? -11.054 -13.306 -0.119 1.00 96.81 199 PRO A N 1
ATOM 1547 C CA . PRO A 1 199 ? -10.191 -14.220 0.625 1.00 96.81 199 PRO A CA 1
ATOM 1548 C C . PRO A 1 199 ? -10.351 -14.050 2.142 1.00 96.81 199 PRO A C 1
ATOM 1550 O O . PRO A 1 199 ? -10.216 -12.946 2.675 1.00 96.81 199 PRO A O 1
ATOM 1553 N N . ALA A 1 200 ? -10.602 -15.148 2.859 1.00 95.88 200 ALA A N 1
ATOM 1554 C CA . ALA A 1 200 ? -10.875 -15.115 4.299 1.00 95.88 200 ALA A CA 1
ATOM 1555 C C . ALA A 1 200 ? -9.725 -14.506 5.127 1.00 95.88 200 ALA A C 1
ATOM 1557 O O . ALA A 1 200 ? -9.958 -13.929 6.190 1.00 95.88 200 ALA A O 1
ATOM 1558 N N . ASN A 1 201 ? -8.495 -14.603 4.620 1.00 97.06 201 ASN A N 1
ATOM 1559 C CA . ASN A 1 201 ? -7.273 -14.062 5.209 1.00 97.06 201 ASN A CA 1
ATOM 1560 C C . ASN A 1 201 ? -6.935 -12.626 4.757 1.00 97.06 201 ASN A C 1
ATOM 1562 O O . ASN A 1 201 ? -5.853 -12.129 5.075 1.00 97.06 201 ASN A O 1
ATOM 1566 N N . PHE A 1 202 ? -7.834 -11.954 4.031 1.00 97.62 202 PHE A N 1
ATOM 1567 C CA . PHE A 1 202 ? -7.690 -10.559 3.629 1.00 97.62 202 PHE A CA 1
ATOM 1568 C C . PHE A 1 202 ? -8.648 -9.639 4.388 1.00 97.62 202 PHE A C 1
ATOM 1570 O O . PHE A 1 202 ? -9.837 -9.931 4.551 1.00 97.62 202 PHE A O 1
ATOM 1577 N N . ARG A 1 203 ? -8.141 -8.475 4.803 1.00 97.12 203 ARG A N 1
ATOM 1578 C CA . ARG A 1 203 ? -8.949 -7.370 5.329 1.00 97.12 203 ARG A CA 1
ATOM 1579 C C . ARG A 1 203 ? -8.499 -6.026 4.765 1.00 97.12 203 ARG A C 1
ATOM 1581 O O . ARG A 1 203 ? -7.313 -5.756 4.614 1.00 97.12 203 ARG A O 1
ATOM 1588 N N . THR A 1 204 ? -9.427 -5.112 4.529 1.00 97.62 204 THR A N 1
ATOM 1589 C CA . THR A 1 204 ? -9.100 -3.719 4.213 1.00 97.62 204 THR A CA 1
ATOM 1590 C C . THR A 1 204 ? -9.753 -2.758 5.197 1.00 97.62 204 THR A C 1
ATOM 1592 O O . THR A 1 204 ? -10.745 -3.074 5.855 1.00 97.62 204 THR A O 1
ATOM 1595 N N . ASN A 1 205 ? -9.146 -1.585 5.348 1.00 97.81 205 ASN A N 1
ATOM 1596 C CA . ASN A 1 205 ? -9.667 -0.503 6.165 1.00 97.81 205 ASN A CA 1
ATOM 1597 C C . ASN A 1 205 ? -10.081 0.645 5.253 1.00 97.81 205 ASN A C 1
ATOM 1599 O O . ASN A 1 205 ? -9.277 1.095 4.430 1.00 97.81 205 ASN A O 1
ATOM 1603 N N . GLN A 1 206 ? -11.291 1.156 5.460 1.00 97.06 206 GLN A N 1
ATOM 1604 C CA . GLN A 1 206 ? -11.767 2.365 4.804 1.00 97.06 206 GLN A CA 1
ATOM 1605 C C . GLN A 1 206 ? -10.995 3.561 5.341 1.00 97.06 206 GLN A C 1
ATOM 1607 O O . GLN A 1 206 ? -11.166 3.968 6.489 1.00 97.06 206 GLN A O 1
ATOM 1612 N N . SER A 1 207 ? -10.082 4.079 4.528 1.00 94.94 207 SER A N 1
ATOM 1613 C CA . SER A 1 207 ? -9.169 5.129 4.953 1.00 94.94 207 SER A CA 1
ATOM 1614 C C . SER A 1 207 ? -9.716 6.509 4.613 1.00 94.94 207 SER A C 1
ATOM 1616 O O . SER A 1 207 ? -10.026 6.761 3.453 1.00 94.94 207 SER A O 1
ATOM 1618 N N . SER A 1 208 ? -9.745 7.419 5.590 1.00 94.06 208 SER A N 1
ATOM 1619 C CA . SER A 1 208 ? -10.229 8.790 5.374 1.00 94.06 208 SER A CA 1
ATOM 1620 C C . SER A 1 208 ? -9.322 9.633 4.469 1.00 94.06 208 SER A C 1
ATOM 1622 O O . SER A 1 208 ? -8.128 9.344 4.294 1.00 94.06 208 SER A O 1
ATOM 1624 N N . GLY A 1 209 ? -9.888 10.706 3.917 1.00 92.25 209 GLY A N 1
ATOM 1625 C CA . GLY A 1 209 ? -9.299 11.581 2.904 1.00 92.25 209 GLY A CA 1
ATOM 1626 C C . GLY A 1 209 ? -9.491 11.050 1.480 1.00 92.25 209 GLY A C 1
ATOM 1627 O O . GLY A 1 209 ? -8.659 11.321 0.607 1.00 92.25 209 GLY A O 1
ATOM 1628 N N . SER A 1 210 ? -10.519 10.226 1.265 1.00 94.50 210 SER A N 1
ATOM 1629 C CA . SER A 1 210 ? -10.941 9.778 -0.061 1.00 94.50 210 SER A CA 1
ATOM 1630 C C . SER A 1 210 ? -11.850 10.821 -0.707 1.00 94.50 210 SER A C 1
ATOM 1632 O O . SER A 1 210 ? -12.598 11.507 -0.022 1.00 94.50 210 SER A O 1
ATOM 1634 N N . ARG A 1 211 ? -11.866 10.886 -2.042 1.00 95.19 211 ARG A N 1
ATOM 1635 C CA . ARG A 1 211 ? -12.880 11.665 -2.779 1.00 95.19 211 ARG A CA 1
ATOM 1636 C C . ARG A 1 211 ? -14.305 11.101 -2.651 1.00 95.19 211 ARG A C 1
ATOM 1638 O O . ARG A 1 211 ? -15.244 11.715 -3.138 1.00 95.19 211 ARG A O 1
ATOM 1645 N N . PHE A 1 212 ? -14.444 9.909 -2.070 1.00 96.44 212 PHE A N 1
ATOM 1646 C CA . PHE A 1 212 ? -15.719 9.229 -1.851 1.00 96.44 212 PHE A CA 1
ATOM 1647 C C . PHE A 1 212 ? -16.233 9.364 -0.414 1.00 96.44 212 PHE A C 1
ATOM 1649 O O . PHE A 1 212 ? -17.320 8.865 -0.120 1.00 96.44 212 PHE A O 1
ATOM 1656 N N . ASP A 1 213 ? -15.481 10.013 0.479 1.00 94.94 213 ASP A N 1
ATOM 1657 C CA . ASP A 1 213 ? -15.919 10.223 1.859 1.00 94.94 213 ASP A CA 1
ATOM 1658 C C . ASP A 1 213 ? -17.260 10.985 1.877 1.00 94.94 213 ASP A C 1
ATOM 1660 O O . ASP A 1 213 ? -17.449 11.952 1.141 1.00 94.94 213 ASP A O 1
ATOM 1664 N N . GLY A 1 214 ? -18.218 10.511 2.680 1.00 93.38 214 GLY A N 1
ATOM 1665 C CA . GLY A 1 214 ? -19.571 11.082 2.755 1.00 93.38 214 GLY A CA 1
ATOM 1666 C C . GLY A 1 214 ? -20.489 10.769 1.564 1.00 93.38 214 GLY A C 1
ATOM 1667 O O . GLY A 1 214 ? -21.569 11.344 1.463 1.00 93.38 214 GLY A O 1
ATOM 1668 N N . THR A 1 215 ? -20.084 9.876 0.656 1.00 97.25 215 THR A N 1
ATOM 1669 C CA . THR A 1 215 ? -20.904 9.454 -0.493 1.00 97.25 215 THR A CA 1
ATOM 1670 C C . THR A 1 215 ? -21.457 8.039 -0.312 1.00 97.25 215 THR A C 1
ATOM 1672 O O . THR A 1 215 ? -20.926 7.238 0.456 1.00 97.25 215 THR A O 1
ATOM 1675 N N . SER A 1 216 ? -22.454 7.668 -1.123 1.00 97.19 216 SER A N 1
ATOM 1676 C CA . SER A 1 216 ? -22.996 6.300 -1.144 1.00 97.19 216 SER A CA 1
ATOM 1677 C C . SER A 1 216 ? -21.965 5.231 -1.539 1.00 97.19 216 SER A C 1
ATOM 1679 O O . SER A 1 216 ? -22.153 4.053 -1.232 1.00 97.19 216 SER A O 1
ATOM 1681 N N . ILE A 1 217 ? -20.865 5.613 -2.202 1.00 97.69 217 ILE A N 1
ATOM 1682 C CA . ILE A 1 217 ? -19.748 4.708 -2.503 1.00 97.69 217 ILE A CA 1
ATOM 1683 C C . ILE A 1 217 ? -19.052 4.287 -1.205 1.00 97.69 217 ILE A C 1
ATOM 1685 O O . ILE A 1 217 ? -18.809 3.095 -1.021 1.00 97.69 217 ILE A O 1
ATOM 1689 N N . ALA A 1 218 ? -18.798 5.225 -0.291 1.00 97.25 218 ALA A N 1
ATOM 1690 C CA . ALA A 1 218 ? -18.223 4.916 1.016 1.00 97.25 218 ALA A CA 1
ATOM 1691 C C . ALA A 1 218 ? -19.156 4.029 1.844 1.00 97.25 218 ALA A C 1
ATOM 1693 O O . ALA A 1 218 ? -18.718 3.004 2.362 1.00 97.25 218 ALA A O 1
ATOM 1694 N N . ASP A 1 219 ? -20.451 4.349 1.882 1.00 96.69 219 ASP A N 1
ATOM 1695 C CA . ASP A 1 219 ? -21.435 3.574 2.647 1.00 96.69 219 ASP A CA 1
ATOM 1696 C C . ASP A 1 219 ? -21.588 2.135 2.144 1.00 96.69 219 ASP A C 1
ATOM 1698 O O . ASP A 1 219 ? -21.794 1.207 2.928 1.00 96.69 219 ASP A O 1
ATOM 1702 N N . ARG A 1 220 ? -21.519 1.929 0.823 1.00 97.00 220 ARG A N 1
ATOM 1703 C CA . ARG A 1 220 ? -21.556 0.590 0.223 1.00 97.00 220 ARG A CA 1
ATOM 1704 C C . ARG A 1 220 ? -20.255 -0.158 0.463 1.00 97.00 220 ARG A C 1
ATOM 1706 O O . ARG A 1 220 ? -20.297 -1.341 0.780 1.00 97.00 220 ARG A O 1
ATOM 1713 N N . PHE A 1 221 ? -19.115 0.518 0.332 1.00 97.31 221 PHE A N 1
ATOM 1714 C CA . PHE A 1 221 ? -17.811 -0.087 0.573 1.00 97.31 221 PHE A CA 1
ATOM 1715 C C . PHE A 1 221 ? -17.684 -0.575 2.018 1.00 97.31 221 PHE A C 1
ATOM 1717 O O . PHE A 1 221 ? -17.278 -1.711 2.236 1.00 97.31 221 PHE A O 1
ATOM 1724 N N . ALA A 1 222 ? -18.134 0.222 2.991 1.00 96.50 222 ALA A N 1
ATOM 1725 C CA . ALA A 1 222 ? -18.142 -0.131 4.411 1.00 96.50 222 ALA A CA 1
ATOM 1726 C C . ALA A 1 222 ? -18.871 -1.449 4.736 1.00 96.50 222 ALA A C 1
ATOM 1728 O O . ALA A 1 222 ? -18.633 -2.029 5.793 1.00 96.50 222 ALA A O 1
ATOM 1729 N N . LYS A 1 223 ? -19.767 -1.906 3.850 1.00 95.56 223 LYS A N 1
ATOM 1730 C CA . LYS A 1 223 ? -20.588 -3.113 4.021 1.00 95.56 223 LYS A CA 1
ATOM 1731 C C . LYS A 1 223 ? -19.988 -4.367 3.381 1.00 95.56 223 LYS A C 1
ATOM 1733 O O . LYS A 1 223 ? -20.576 -5.431 3.534 1.00 95.56 223 LYS A O 1
ATOM 1738 N N . LEU A 1 224 ? -18.874 -4.260 2.654 1.00 95.56 224 LEU A N 1
ATOM 1739 C CA . LEU A 1 224 ? -18.226 -5.426 2.049 1.00 95.56 224 LEU A CA 1
ATOM 1740 C C . LEU A 1 224 ? -17.594 -6.320 3.121 1.00 95.56 224 LEU A C 1
ATOM 1742 O O . LEU A 1 224 ? -16.960 -5.821 4.050 1.00 95.56 224 LEU A O 1
ATOM 1746 N N . ASP A 1 225 ? -17.662 -7.639 2.932 1.00 93.62 225 ASP A N 1
ATOM 1747 C CA . ASP A 1 225 ? -17.150 -8.632 3.893 1.00 93.62 225 ASP A CA 1
ATOM 1748 C C . ASP A 1 225 ? -15.638 -8.499 4.160 1.00 93.62 225 ASP A C 1
ATOM 1750 O O . ASP A 1 225 ? -15.146 -8.808 5.249 1.00 93.62 225 ASP A O 1
ATOM 1754 N N . CYS A 1 226 ? -14.873 -8.001 3.181 1.00 95.31 226 CYS A N 1
ATOM 1755 C CA . CYS A 1 226 ? -13.444 -7.749 3.355 1.00 95.31 226 CYS A CA 1
ATOM 1756 C C . CYS A 1 226 ? -13.135 -6.492 4.184 1.00 95.31 226 CYS A C 1
ATOM 1758 O O . CYS A 1 226 ? -11.980 -6.290 4.571 1.00 95.31 226 CYS A O 1
ATOM 1760 N N . VAL A 1 227 ? -14.108 -5.611 4.435 1.00 96.81 227 VAL A N 1
ATOM 1761 C CA . VAL A 1 227 ? -13.883 -4.353 5.153 1.00 96.81 227 VAL A CA 1
ATOM 1762 C C . VAL A 1 227 ? -13.989 -4.580 6.655 1.00 96.81 227 VAL A C 1
ATOM 1764 O O . VAL A 1 227 ? -15.034 -4.911 7.199 1.00 96.81 227 VAL A O 1
ATOM 1767 N N . ARG A 1 228 ? -12.879 -4.348 7.362 1.00 95.75 228 ARG A N 1
ATOM 1768 C CA . ARG A 1 228 ? -12.843 -4.418 8.831 1.00 95.75 228 ARG A CA 1
ATOM 1769 C C . ARG A 1 228 ? -13.518 -3.194 9.471 1.00 95.75 228 ARG A C 1
ATOM 1771 O O . ARG A 1 228 ? -14.089 -3.283 10.555 1.00 95.75 228 ARG A O 1
ATOM 1778 N N . GLY A 1 229 ? -13.426 -2.036 8.820 1.00 95.88 229 GLY A N 1
ATOM 1779 C CA . GLY A 1 229 ? -14.030 -0.777 9.261 1.00 95.88 229 GLY A CA 1
ATOM 1780 C C . GLY A 1 229 ? -13.160 0.433 8.928 1.00 95.88 229 GLY A C 1
ATOM 1781 O O . GLY A 1 229 ? -12.230 0.354 8.120 1.00 95.88 229 GLY A O 1
ATOM 1782 N N . GLU A 1 230 ? -13.405 1.542 9.617 1.00 96.88 230 GLU A N 1
ATOM 1783 C CA . GLU A 1 230 ? -12.765 2.826 9.328 1.00 96.88 230 GLU A CA 1
ATOM 1784 C C . GLU A 1 230 ? -11.368 2.993 9.945 1.00 96.88 230 GLU A C 1
ATOM 1786 O O . GLU A 1 230 ? -11.116 2.606 11.094 1.00 96.88 230 GLU A O 1
ATOM 1791 N N . PHE A 1 231 ? -10.472 3.622 9.184 1.00 96.44 231 PHE A N 1
ATOM 1792 C CA . PHE A 1 231 ? -9.181 4.140 9.628 1.00 96.44 231 PHE A CA 1
ATOM 1793 C C . PHE A 1 231 ? -9.108 5.640 9.315 1.00 96.44 231 PHE A C 1
ATOM 1795 O O . PHE A 1 231 ? -8.877 6.042 8.170 1.00 96.44 231 PHE A O 1
ATOM 1802 N N . VAL A 1 232 ? -9.302 6.473 10.334 1.00 95.62 232 VAL A N 1
ATOM 1803 C CA . VAL A 1 232 ? -9.534 7.911 10.178 1.00 95.62 232 VAL A CA 1
ATOM 1804 C C . VAL A 1 232 ? -8.341 8.716 10.684 1.00 95.62 232 VAL A C 1
ATOM 1806 O O . VAL A 1 232 ? -7.921 8.607 11.837 1.00 95.62 232 VAL A O 1
ATOM 1809 N N . ALA A 1 233 ? -7.786 9.550 9.811 1.00 92.81 233 ALA A N 1
ATOM 1810 C CA . ALA A 1 233 ? -6.826 10.573 10.190 1.00 92.81 233 ALA A CA 1
ATOM 1811 C C . ALA A 1 233 ? -7.567 11.778 10.797 1.00 92.81 233 ALA A C 1
ATOM 1813 O O . ALA A 1 233 ? -8.475 12.313 10.165 1.00 92.81 233 ALA A O 1
ATOM 1814 N N . VAL A 1 234 ? -7.187 12.206 12.002 1.00 92.56 234 VAL A N 1
ATOM 1815 C CA . VAL A 1 234 ? -7.864 13.280 12.747 1.00 92.56 234 VAL A CA 1
ATOM 1816 C C . VAL A 1 234 ? -6.899 14.390 13.150 1.00 92.56 234 VAL A C 1
ATOM 1818 O O . VAL A 1 234 ? -5.744 14.142 13.503 1.00 92.56 234 VAL A O 1
ATOM 1821 N N . ALA A 1 235 ? -7.365 15.636 13.126 1.00 90.69 235 ALA A N 1
ATOM 1822 C CA . ALA A 1 235 ? -6.589 16.759 13.633 1.00 90.69 235 ALA A CA 1
ATOM 1823 C C . ALA A 1 235 ? -6.477 16.659 15.164 1.00 90.69 235 ALA A C 1
ATOM 1825 O O . ALA A 1 235 ? -7.477 16.711 15.875 1.00 90.69 235 ALA A O 1
ATOM 1826 N N . HIS A 1 236 ? -5.258 16.514 15.688 1.00 90.38 236 HIS A N 1
ATOM 1827 C CA . HIS A 1 236 ? -5.026 16.439 17.129 1.00 90.38 236 HIS A CA 1
ATOM 1828 C C . HIS A 1 236 ? -3.709 17.125 17.510 1.00 90.38 236 HIS A C 1
ATOM 1830 O O . HIS A 1 236 ? -2.623 16.693 17.117 1.00 90.38 236 HIS A O 1
ATOM 1836 N N . LYS A 1 237 ? -3.816 18.206 18.291 1.00 80.44 237 LYS A N 1
ATOM 1837 C CA . LYS A 1 237 ? -2.689 19.007 18.785 1.00 80.44 237 LYS A CA 1
ATOM 1838 C C . LYS A 1 237 ? -2.148 18.383 20.073 1.00 80.44 237 LYS A C 1
ATOM 1840 O O . LYS A 1 237 ? -2.523 18.779 21.168 1.00 80.44 237 LYS A O 1
ATOM 1845 N N . GLY A 1 238 ? -1.293 17.377 19.937 1.00 81.19 238 GLY A N 1
ATOM 1846 C CA . GLY A 1 238 ? -0.635 16.723 21.068 1.00 81.19 238 GLY A CA 1
ATOM 1847 C C . GLY A 1 238 ? 0.784 16.291 20.715 1.00 81.19 238 GLY A C 1
ATOM 1848 O O . GLY A 1 238 ? 1.087 16.012 19.552 1.00 81.19 238 GLY A O 1
ATOM 1849 N N . ASN A 1 239 ? 1.667 16.210 21.714 1.00 82.12 239 ASN A N 1
ATOM 1850 C CA . ASN A 1 239 ? 3.005 15.665 21.502 1.00 82.12 239 ASN A CA 1
ATOM 1851 C C . ASN A 1 239 ? 2.918 14.142 21.334 1.00 82.12 239 ASN A C 1
ATOM 1853 O O . ASN A 1 239 ? 2.753 13.398 22.298 1.00 82.12 239 ASN A O 1
ATOM 1857 N N . LYS A 1 240 ? 3.047 13.682 20.089 1.00 79.75 240 LYS A N 1
ATOM 1858 C CA . LYS A 1 240 ? 2.987 12.257 19.739 1.00 79.75 240 LYS A CA 1
ATOM 1859 C C . LYS A 1 240 ? 4.226 11.456 20.162 1.00 79.75 240 LYS A C 1
ATOM 1861 O O . LYS A 1 240 ? 4.227 10.238 20.004 1.00 79.75 240 LYS A O 1
ATOM 1866 N N . GLY A 1 241 ? 5.286 12.124 20.617 1.00 82.00 241 GLY A N 1
ATOM 1867 C CA . GLY A 1 241 ? 6.594 11.514 20.829 1.00 82.00 241 GLY A CA 1
ATOM 1868 C C . GLY A 1 241 ? 7.331 11.193 19.521 1.00 82.00 241 GLY A C 1
ATOM 1869 O O . GLY A 1 241 ? 7.016 11.709 18.444 1.00 82.00 241 GLY A O 1
ATOM 1870 N N . LYS A 1 242 ? 8.358 10.343 19.614 1.00 84.25 242 LYS A N 1
ATOM 1871 C CA . LYS A 1 242 ? 9.174 9.928 18.462 1.00 84.25 242 LYS A CA 1
ATOM 1872 C C . LYS A 1 242 ? 8.459 8.832 17.660 1.00 84.25 242 LYS A C 1
ATOM 1874 O O . LYS A 1 242 ? 7.798 7.963 18.225 1.00 84.25 242 LYS A O 1
ATOM 1879 N N . THR A 1 243 ? 8.607 8.835 16.336 1.00 81.69 243 THR A N 1
ATOM 1880 C CA . THR A 1 243 ? 8.061 7.767 15.477 1.00 81.69 243 THR A CA 1
ATOM 1881 C C . THR A 1 243 ? 8.617 6.402 15.893 1.00 81.69 243 THR A C 1
ATOM 1883 O O . THR A 1 243 ? 9.819 6.281 16.108 1.00 81.69 243 THR A O 1
ATOM 1886 N N . GLY A 1 244 ? 7.754 5.385 15.977 1.00 81.44 244 GLY A N 1
ATOM 1887 C CA . GLY A 1 244 ? 8.140 4.037 16.416 1.00 81.44 244 GLY A CA 1
ATOM 1888 C C . GLY A 1 244 ? 8.232 3.870 17.932 1.00 81.44 244 GLY A C 1
ATOM 1889 O O . GLY A 1 244 ? 8.649 2.822 18.404 1.00 81.44 244 GLY A O 1
ATOM 1890 N N . THR A 1 245 ? 7.830 4.885 18.701 1.00 85.25 245 THR A N 1
ATOM 1891 C CA . THR A 1 245 ? 7.647 4.763 20.151 1.00 85.25 245 THR A CA 1
ATOM 1892 C C . THR A 1 245 ? 6.167 4.768 20.493 1.00 85.25 245 THR A C 1
ATOM 1894 O O . THR A 1 245 ? 5.354 5.387 19.797 1.00 85.25 245 THR A O 1
ATOM 1897 N N . LYS A 1 246 ? 5.813 4.060 21.566 1.00 87.12 246 LYS A N 1
ATOM 1898 C CA . LYS A 1 246 ? 4.443 4.021 22.066 1.00 87.12 246 LYS A CA 1
ATOM 1899 C C . LYS A 1 246 ? 4.030 5.415 22.534 1.00 87.12 246 LYS A C 1
ATOM 1901 O O . LYS A 1 246 ? 4.708 6.032 23.353 1.00 87.12 246 LYS A O 1
ATOM 1906 N N . ARG A 1 247 ? 2.905 5.902 22.012 1.00 91.62 247 ARG A N 1
ATOM 1907 C CA . ARG A 1 247 ? 2.321 7.196 22.396 1.00 91.62 247 ARG A CA 1
ATOM 1908 C C . ARG A 1 247 ? 1.930 7.214 23.879 1.00 91.62 247 ARG A C 1
ATOM 1910 O O . ARG A 1 247 ? 1.526 6.189 24.432 1.00 91.62 247 ARG A O 1
ATOM 1917 N N . SER A 1 248 ? 2.023 8.389 24.507 1.00 92.69 248 SER A N 1
ATOM 1918 C CA . SER A 1 248 ? 1.641 8.574 25.911 1.00 92.69 248 SER A CA 1
ATOM 1919 C C . SER A 1 248 ? 0.147 8.315 26.131 1.00 92.69 248 SER A C 1
ATOM 1921 O O . SER A 1 248 ? -0.667 8.436 25.210 1.00 92.69 248 SER A O 1
ATOM 1923 N N . LYS A 1 249 ? -0.229 7.965 27.368 1.00 93.81 249 LYS A N 1
ATOM 1924 C CA . LYS A 1 249 ? -1.638 7.744 27.732 1.00 93.81 249 LYS A CA 1
ATOM 1925 C C . LYS A 1 249 ? -2.489 8.988 27.459 1.00 93.81 249 LYS A C 1
ATOM 1927 O O . LYS A 1 249 ? -3.556 8.845 26.869 1.00 93.81 249 LYS A O 1
ATOM 1932 N N . ASP A 1 250 ? -1.976 10.171 27.786 1.00 94.31 250 ASP A N 1
ATOM 1933 C CA . ASP A 1 250 ? -2.678 11.447 27.598 1.00 94.31 250 ASP A CA 1
ATOM 1934 C C . ASP A 1 250 ? -2.892 11.767 26.118 1.00 94.31 250 ASP A C 1
ATOM 1936 O O . ASP A 1 250 ? -4.000 12.116 25.712 1.00 94.31 250 ASP A O 1
ATOM 1940 N N . TYR A 1 251 ? -1.869 11.547 25.281 1.00 94.50 251 TYR A N 1
ATOM 1941 C CA . TYR A 1 251 ? -2.004 11.694 23.832 1.00 94.50 251 TYR A CA 1
ATOM 1942 C C . TYR A 1 251 ? -3.079 10.749 23.284 1.00 94.50 251 TYR A C 1
ATOM 1944 O O . TYR A 1 251 ? -3.920 11.146 22.484 1.00 94.50 251 TYR A O 1
ATOM 1952 N N . LEU A 1 252 ? -3.084 9.487 23.724 1.00 95.62 252 LEU A N 1
ATOM 1953 C CA . LEU A 1 252 ? -4.079 8.512 23.280 1.00 95.62 252 LEU A CA 1
ATOM 1954 C C . LEU A 1 252 ? -5.486 8.833 23.786 1.00 95.62 252 LEU A C 1
ATOM 1956 O O . LEU A 1 252 ? -6.449 8.564 23.075 1.00 95.62 252 LEU A O 1
ATOM 1960 N N . ALA A 1 253 ? -5.629 9.391 24.987 1.00 95.69 253 ALA A N 1
ATOM 1961 C CA . ALA A 1 253 ? -6.914 9.850 25.504 1.00 95.69 253 ALA A CA 1
ATOM 1962 C C . ALA A 1 253 ? -7.462 11.011 24.661 1.00 95.69 253 ALA A C 1
ATOM 1964 O O . ALA A 1 253 ? -8.578 10.913 24.152 1.00 95.69 253 ALA A O 1
ATOM 1965 N N . GLY A 1 254 ? -6.647 12.042 24.418 1.00 95.69 254 GLY A N 1
ATOM 1966 C CA . GLY A 1 254 ? -7.028 13.178 23.579 1.00 95.69 254 GLY A CA 1
ATOM 1967 C C . GLY A 1 254 ? -7.307 12.786 22.126 1.00 95.69 254 GLY A C 1
ATOM 1968 O O . GLY A 1 254 ? -8.246 13.292 21.518 1.00 95.69 254 GLY A O 1
ATOM 1969 N N . LEU A 1 255 ? -6.546 11.834 21.578 1.00 95.94 255 LEU A N 1
ATOM 1970 C CA . LEU A 1 255 ? -6.768 11.325 20.228 1.00 95.94 255 LEU A CA 1
ATOM 1971 C C . LEU A 1 255 ? -8.082 10.535 20.110 1.00 95.94 255 LEU A C 1
ATOM 1973 O O . LEU A 1 255 ? -8.759 10.651 19.092 1.00 95.94 255 LEU A O 1
ATOM 1977 N N . ARG A 1 256 ? -8.467 9.752 21.132 1.00 96.88 256 ARG A N 1
ATOM 1978 C CA . ARG A 1 256 ? -9.786 9.090 21.152 1.00 96.88 256 ARG A CA 1
ATOM 1979 C C . ARG A 1 256 ? -10.906 10.117 21.156 1.00 96.88 256 ARG A C 1
ATOM 1981 O O . ARG A 1 256 ? -11.863 9.938 20.415 1.00 96.88 256 ARG A O 1
ATOM 1988 N N . GLU A 1 257 ? -10.771 11.174 21.949 1.00 96.00 257 GLU A N 1
ATOM 1989 C CA . GLU A 1 257 ? -11.789 12.218 22.031 1.00 96.00 257 GLU A CA 1
ATOM 1990 C C . GLU A 1 257 ? -11.940 12.976 20.711 1.00 96.00 257 GLU A C 1
ATOM 1992 O O . GLU A 1 257 ? -13.035 13.036 20.159 1.00 96.00 257 GLU A O 1
ATOM 1997 N N . ALA A 1 258 ? -10.825 13.422 20.126 1.00 95.81 258 ALA A N 1
ATOM 1998 C CA . ALA A 1 258 ? -10.822 14.006 18.786 1.00 95.81 258 ALA A CA 1
ATOM 1999 C C . ALA A 1 258 ? -11.427 13.048 17.744 1.00 95.81 258 ALA A C 1
ATOM 2001 O O . ALA A 1 258 ? -12.163 13.471 16.859 1.00 95.81 258 ALA A O 1
ATOM 2002 N N . GLY A 1 259 ? -11.154 11.747 17.879 1.00 96.38 259 GLY A N 1
ATOM 2003 C CA . GLY A 1 259 ? -11.743 10.694 17.062 1.00 96.38 259 GLY A CA 1
ATOM 2004 C C . GLY A 1 259 ? -13.263 10.610 17.165 1.00 96.38 259 GLY A C 1
ATOM 2005 O O . GLY A 1 259 ? -13.931 10.582 16.135 1.00 96.38 259 GLY A O 1
ATOM 2006 N N . ARG A 1 260 ? -13.818 10.600 18.383 1.00 96.56 260 ARG A N 1
ATOM 2007 C CA . ARG A 1 260 ? -15.275 10.568 18.600 1.00 96.56 260 ARG A CA 1
ATOM 2008 C C . ARG A 1 260 ? -15.950 11.795 18.007 1.00 96.56 260 ARG A C 1
ATOM 2010 O O . ARG A 1 260 ? -16.951 11.650 17.319 1.00 96.56 260 ARG A O 1
ATOM 2017 N N . VAL A 1 261 ? -15.368 12.976 18.214 1.00 95.38 261 VAL A N 1
ATOM 2018 C CA . VAL A 1 261 ? -15.881 14.231 17.647 1.00 95.38 261 VAL A CA 1
ATOM 2019 C C . VAL A 1 261 ? -15.855 14.197 16.118 1.00 95.38 261 VAL A C 1
ATOM 2021 O O . VAL A 1 261 ? -16.841 14.549 15.484 1.00 95.38 261 VAL A O 1
ATOM 2024 N N . ALA A 1 262 ? -14.752 13.741 15.518 1.00 93.38 262 ALA A N 1
ATOM 2025 C CA . ALA A 1 262 ? -14.585 13.744 14.066 1.00 93.38 262 ALA A CA 1
ATOM 2026 C C . ALA A 1 262 ? -15.442 12.698 13.332 1.00 93.38 262 ALA A C 1
ATOM 2028 O O . ALA A 1 262 ? -15.723 12.874 12.152 1.00 93.38 262 ALA A O 1
ATOM 2029 N N . THR A 1 263 ? -15.810 11.599 13.996 1.00 93.81 263 THR A N 1
ATOM 2030 C CA . THR A 1 263 ? -16.448 10.436 13.344 1.00 93.81 263 THR A CA 1
ATOM 2031 C C . THR A 1 263 ? -17.859 10.145 13.845 1.00 93.81 263 THR A C 1
ATOM 2033 O O . THR A 1 263 ? -18.581 9.374 13.226 1.00 93.81 263 THR A O 1
ATOM 2036 N N . GLY A 1 264 ? -18.252 10.687 15.001 1.00 94.38 264 GLY A N 1
ATOM 2037 C CA . GLY A 1 264 ? -19.474 10.287 15.703 1.00 94.38 264 GLY A CA 1
ATOM 2038 C C . GLY A 1 264 ? -19.439 8.855 16.259 1.00 94.38 264 GLY A C 1
ATOM 2039 O O . GLY A 1 264 ? -20.422 8.395 16.845 1.00 94.38 264 GLY A O 1
ATOM 2040 N N . ALA A 1 265 ? -18.327 8.126 16.105 1.00 93.88 265 ALA A N 1
ATOM 2041 C CA . ALA A 1 265 ? -18.228 6.737 16.525 1.00 93.88 265 ALA A CA 1
ATOM 2042 C C . ALA A 1 265 ? -18.197 6.613 18.055 1.00 93.88 265 ALA A C 1
ATOM 2044 O O . ALA A 1 265 ? -17.425 7.278 18.748 1.00 93.88 265 ALA A O 1
ATOM 2045 N N . LYS A 1 266 ? -18.990 5.678 18.594 1.00 90.19 266 LYS A N 1
ATOM 2046 C CA . LYS A 1 266 ? -18.970 5.341 20.029 1.00 90.19 266 LYS A CA 1
ATOM 2047 C C . LYS A 1 266 ? -17.688 4.593 20.416 1.00 90.19 266 LYS A C 1
ATOM 2049 O O . LYS A 1 266 ? -17.083 4.872 21.452 1.00 90.19 266 LYS A O 1
ATOM 2054 N N . ASN A 1 267 ? -17.260 3.666 19.557 1.00 93.38 267 ASN A N 1
ATOM 2055 C CA . ASN A 1 267 ? -16.117 2.786 19.785 1.00 93.38 267 ASN A CA 1
ATOM 2056 C C . ASN A 1 267 ? -14.913 3.252 18.967 1.00 93.38 267 ASN A C 1
ATOM 2058 O O . ASN A 1 267 ? -14.834 3.000 17.766 1.00 93.38 267 ASN A O 1
ATOM 2062 N N . VAL A 1 268 ? -13.963 3.905 19.639 1.00 97.06 268 VAL A N 1
ATOM 2063 C CA . VAL A 1 268 ? -12.764 4.468 19.010 1.00 97.06 268 VAL A CA 1
ATOM 2064 C C . VAL A 1 268 ? -11.495 3.854 19.597 1.00 97.06 268 VAL A C 1
ATOM 2066 O O . VAL A 1 268 ? -11.245 3.919 20.805 1.00 97.06 268 VAL A O 1
ATOM 2069 N N . PHE A 1 269 ? -10.644 3.319 18.723 1.00 97.44 269 PHE A N 1
ATOM 2070 C CA . PHE A 1 269 ? -9.295 2.874 19.051 1.00 97.44 269 PHE A CA 1
ATOM 2071 C C . PHE A 1 269 ? -8.261 3.896 18.561 1.00 97.44 269 PHE A C 1
ATOM 2073 O O . PHE A 1 269 ? -8.049 4.067 17.362 1.00 97.44 269 PHE A O 1
ATOM 2080 N N . ALA A 1 270 ? -7.573 4.562 19.490 1.00 96.56 270 ALA A N 1
ATOM 2081 C CA . ALA A 1 270 ? -6.457 5.441 19.149 1.00 96.56 270 ALA A CA 1
ATOM 2082 C C . ALA A 1 270 ? -5.200 4.628 18.818 1.00 96.56 270 ALA A C 1
ATOM 2084 O O . ALA A 1 270 ? -4.671 3.910 19.667 1.00 96.56 270 ALA A O 1
ATOM 2085 N N . CYS A 1 271 ? -4.696 4.778 17.591 1.00 94.62 271 CYS A N 1
ATOM 2086 C CA . CYS A 1 271 ? -3.477 4.127 17.126 1.00 94.62 271 CYS A CA 1
ATOM 2087 C C . CYS A 1 271 ? -2.281 4.517 18.022 1.00 94.62 271 CYS A C 1
ATOM 2089 O O . CYS A 1 271 ? -2.007 5.712 18.168 1.00 94.62 271 CYS A O 1
ATOM 2091 N N . PRO A 1 272 ? -1.531 3.557 18.598 1.00 92.44 272 PRO A N 1
ATOM 2092 C CA . PRO A 1 272 ? -0.404 3.844 19.488 1.00 92.44 272 PRO A CA 1
ATOM 2093 C C . PRO A 1 272 ? 0.898 4.197 18.763 1.00 92.44 272 PRO A C 1
ATOM 2095 O O . PRO A 1 272 ? 1.839 4.640 19.413 1.00 92.44 272 PRO A O 1
ATOM 2098 N N . GLY A 1 273 ? 0.947 4.059 17.434 1.00 88.94 273 GLY A N 1
ATOM 2099 C CA . GLY A 1 273 ? 2.127 4.384 16.626 1.00 88.94 273 GLY A CA 1
ATOM 2100 C C . GLY A 1 273 ? 3.146 3.248 16.474 1.00 88.94 273 GLY A C 1
ATOM 2101 O O . GLY A 1 273 ? 4.093 3.418 15.710 1.00 88.94 273 GLY A O 1
ATOM 2102 N N . THR A 1 274 ? 2.920 2.104 17.124 1.00 90.06 274 THR A N 1
ATOM 2103 C CA . THR A 1 274 ? 3.696 0.860 17.008 1.00 90.06 274 THR A CA 1
ATOM 2104 C C . THR A 1 274 ? 2.742 -0.272 16.620 1.00 90.06 274 THR A C 1
ATOM 2106 O O . THR A 1 274 ? 1.778 -0.538 17.324 1.00 90.06 274 THR A O 1
ATOM 2109 N N . CYS A 1 275 ? 2.894 -0.861 15.433 1.00 88.88 275 CYS A N 1
ATOM 2110 C CA . CYS A 1 275 ? 1.900 -1.785 14.878 1.00 88.88 275 CYS A CA 1
ATOM 2111 C C . CYS A 1 275 ? 2.069 -3.217 15.387 1.00 88.88 275 CYS A C 1
ATOM 2113 O O . CYS A 1 275 ? 1.057 -3.840 15.690 1.00 88.88 275 CYS A O 1
ATOM 2115 N N . SER A 1 276 ? 3.306 -3.710 15.502 1.00 82.31 276 SER A N 1
ATOM 2116 C CA . SER A 1 276 ? 3.623 -5.086 15.919 1.00 82.31 276 SER A CA 1
ATOM 2117 C C . SER A 1 276 ? 3.196 -5.431 17.350 1.00 82.31 276 SER A C 1
ATOM 2119 O O . SER A 1 276 ? 3.228 -6.593 17.729 1.00 82.31 276 SER A O 1
ATOM 2121 N N . ASP A 1 277 ? 2.827 -4.438 18.158 1.00 84.12 277 ASP A N 1
ATOM 2122 C CA . ASP A 1 277 ? 2.430 -4.605 19.558 1.00 84.12 277 ASP A CA 1
ATOM 2123 C C . ASP A 1 277 ? 1.257 -3.688 19.958 1.00 84.12 277 ASP A C 1
ATOM 2125 O O . ASP A 1 277 ? 1.038 -3.421 21.144 1.00 84.12 277 ASP A O 1
ATOM 2129 N N . CYS A 1 278 ? 0.486 -3.176 18.984 1.00 91.12 278 CYS A N 1
ATOM 2130 C CA . CYS A 1 278 ? -0.630 -2.281 19.313 1.00 91.12 278 CYS A CA 1
ATOM 2131 C C . CYS A 1 278 ? -1.776 -2.983 20.046 1.00 91.12 278 CYS A C 1
ATOM 2133 O O . CYS A 1 278 ? -2.572 -2.301 20.698 1.00 91.12 278 CYS A O 1
ATOM 2135 N N . LEU A 1 279 ? -1.854 -4.312 19.967 1.00 91.88 279 LEU A N 1
ATOM 2136 C CA . LEU A 1 279 ? -2.756 -5.139 20.755 1.00 91.88 279 LEU A CA 1
ATOM 2137 C C . LEU A 1 279 ? -1.975 -6.139 21.629 1.00 91.88 279 LEU A C 1
ATOM 2139 O O . LEU A 1 279 ? -0.816 -6.450 21.344 1.00 91.88 279 LEU A O 1
ATOM 2143 N N . PRO A 1 280 ? -2.603 -6.682 22.693 1.00 88.25 280 PRO A N 1
ATOM 2144 C CA . PRO A 1 280 ? -2.015 -7.772 23.467 1.00 88.25 280 PRO A CA 1
ATOM 2145 C C . PRO A 1 280 ? -1.616 -8.961 22.581 1.00 88.25 280 PRO A C 1
ATOM 2147 O O . PRO A 1 280 ? -2.283 -9.228 21.583 1.00 88.25 280 PRO A O 1
ATOM 2150 N N . ARG A 1 281 ? -0.584 -9.707 23.000 1.00 84.44 281 ARG A N 1
ATOM 2151 C CA . ARG A 1 281 ? -0.052 -10.908 22.316 1.00 84.44 281 ARG A CA 1
ATOM 2152 C C . ARG A 1 281 ? 0.623 -10.649 20.957 1.00 84.44 281 ARG A C 1
ATOM 2154 O O . ARG A 1 281 ? 0.751 -11.573 20.167 1.00 84.44 281 ARG A O 1
ATOM 2161 N N . GLY A 1 282 ? 1.072 -9.419 20.695 1.00 81.69 282 GLY A N 1
ATOM 2162 C CA . GLY A 1 282 ? 1.787 -9.082 19.453 1.00 81.69 282 GLY A CA 1
ATOM 2163 C C . GLY A 1 282 ? 0.878 -8.969 18.225 1.00 81.69 282 GLY A C 1
ATOM 2164 O O . GLY A 1 282 ? 1.342 -9.017 17.090 1.00 81.69 282 GLY A O 1
ATOM 2165 N N . GLU A 1 283 ? -0.431 -8.842 18.442 1.00 88.00 283 GLU A N 1
ATOM 2166 C CA . GLU A 1 283 ? -1.393 -8.616 17.370 1.00 88.00 283 GLU A CA 1
ATOM 2167 C C . GLU A 1 283 ? -1.422 -7.144 16.939 1.00 88.00 283 GLU A C 1
ATOM 2169 O O . GLU A 1 283 ? -1.041 -6.233 17.684 1.00 88.00 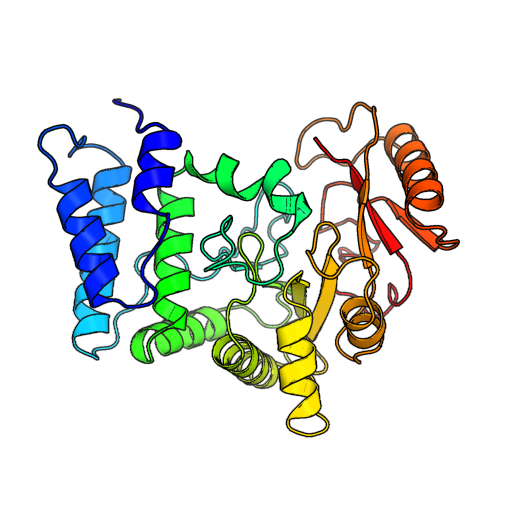283 GLU A O 1
ATOM 2174 N N . HIS A 1 284 ? -1.974 -6.901 15.746 1.00 90.56 284 HIS A N 1
ATOM 2175 C CA . HIS A 1 284 ? -2.181 -5.555 15.232 1.00 90.56 284 HIS A CA 1
ATOM 2176 C C . HIS A 1 284 ? -3.660 -5.260 14.947 1.00 90.56 284 HIS A C 1
ATOM 2178 O O . HIS A 1 284 ? -4.368 -6.047 14.325 1.00 90.56 284 HIS A O 1
ATOM 2184 N N . ALA A 1 285 ? -4.140 -4.086 15.363 1.00 94.44 285 ALA A N 1
ATOM 2185 C CA . ALA A 1 285 ? -5.565 -3.752 15.324 1.00 94.44 285 ALA A CA 1
ATOM 2186 C C . ALA A 1 285 ? -6.173 -3.712 13.915 1.00 94.44 285 ALA A C 1
ATOM 2188 O O . ALA A 1 285 ? -7.351 -4.004 13.737 1.00 94.44 285 ALA A O 1
ATOM 2189 N N . CYS A 1 286 ? -5.383 -3.352 12.906 1.00 94.69 286 CYS A N 1
ATOM 2190 C CA . CYS A 1 286 ? -5.912 -3.061 11.576 1.00 94.69 286 CYS A CA 1
ATOM 2191 C C . CYS A 1 286 ? -6.168 -4.290 10.690 1.00 94.69 286 CYS A C 1
ATOM 2193 O O . CYS A 1 286 ? -6.721 -4.119 9.607 1.00 94.69 286 CYS A O 1
ATOM 2195 N N . GLY A 1 287 ? -5.756 -5.492 11.105 1.00 92.06 287 GLY A N 1
ATOM 2196 C CA . GLY A 1 287 ? -5.954 -6.726 10.326 1.00 92.06 287 GLY A CA 1
ATOM 2197 C C . GLY A 1 287 ? -6.629 -7.857 11.090 1.00 92.06 287 GLY A C 1
ATOM 2198 O O . GLY A 1 287 ? -6.830 -8.921 10.520 1.00 92.06 287 GLY A O 1
ATOM 2199 N N . VAL A 1 288 ? -7.008 -7.649 12.355 1.00 91.50 288 VAL A N 1
ATOM 2200 C CA . VAL A 1 288 ? -7.675 -8.684 13.158 1.00 91.50 288 VAL A CA 1
ATOM 2201 C C . VAL A 1 288 ? -9.193 -8.513 13.158 1.00 91.50 288 VAL A C 1
ATOM 2203 O O . VAL A 1 288 ? -9.718 -7.410 13.326 1.00 91.50 288 VAL A O 1
ATOM 2206 N N . ALA A 1 289 ? -9.915 -9.629 13.034 1.00 90.44 289 ALA A N 1
ATOM 2207 C CA . ALA A 1 289 ? -11.376 -9.642 12.948 1.00 90.44 289 ALA A CA 1
ATOM 2208 C C . ALA A 1 289 ? -12.071 -9.109 14.213 1.00 90.44 289 ALA A C 1
ATOM 2210 O O . ALA A 1 289 ? -13.121 -8.481 14.116 1.00 90.44 289 ALA A O 1
ATOM 2211 N N . ARG A 1 290 ? -11.470 -9.274 15.400 1.00 92.31 290 ARG A N 1
ATOM 2212 C CA . ARG A 1 290 ? -12.034 -8.767 16.668 1.00 92.31 290 ARG A CA 1
ATOM 2213 C C . ARG A 1 290 ? -12.114 -7.240 16.763 1.00 92.31 290 ARG A C 1
ATOM 2215 O O . ARG A 1 290 ? -12.751 -6.722 17.670 1.00 92.31 290 ARG A O 1
ATOM 2222 N N . MET A 1 291 ? -11.458 -6.528 15.847 1.00 94.88 291 MET A N 1
ATOM 2223 C CA . MET A 1 291 ? -11.535 -5.070 15.728 1.00 94.88 291 MET A CA 1
ATOM 2224 C C . MET A 1 291 ? -12.554 -4.627 14.668 1.00 94.88 291 MET A C 1
ATOM 2226 O O . MET A 1 291 ? -12.556 -3.456 14.281 1.00 94.88 291 MET A O 1
ATOM 2230 N N . SER A 1 292 ? -13.397 -5.534 14.163 1.00 92.12 292 SER A N 1
ATOM 2231 C CA . SER A 1 292 ? -14.447 -5.184 13.201 1.00 92.12 292 SER A CA 1
ATOM 2232 C C . SER A 1 292 ? -15.447 -4.208 13.814 1.00 92.12 292 SER A C 1
ATOM 2234 O O . SER A 1 292 ? -15.841 -4.360 14.969 1.00 92.12 292 SER A O 1
ATOM 2236 N N . GLY A 1 293 ? -15.802 -3.161 13.067 1.00 88.94 293 GLY A N 1
ATOM 2237 C CA . GLY A 1 293 ? -16.713 -2.107 13.534 1.00 88.94 293 GLY A CA 1
ATOM 2238 C C . GLY A 1 293 ? -16.132 -1.136 14.577 1.00 88.94 293 GLY A C 1
ATOM 2239 O O . GLY A 1 293 ? -16.839 -0.242 15.031 1.00 88.94 293 GLY A O 1
ATOM 2240 N N . VAL A 1 294 ? -14.856 -1.267 14.963 1.00 95.75 294 VAL A N 1
ATOM 2241 C CA . VAL A 1 294 ? -14.177 -0.297 15.845 1.00 95.75 294 VAL A CA 1
ATOM 2242 C C . VAL A 1 294 ? -13.464 0.754 15.001 1.00 95.75 294 VAL A C 1
ATOM 2244 O O . VAL A 1 294 ? -12.510 0.428 14.301 1.00 95.75 294 VAL A O 1
ATOM 2247 N N . THR A 1 295 ? -13.840 2.026 15.068 1.00 97.56 295 THR A N 1
ATOM 2248 C CA . THR A 1 295 ? -13.142 3.065 14.294 1.00 97.56 295 THR A CA 1
ATOM 2249 C C . THR A 1 295 ? -11.722 3.259 14.833 1.00 97.56 295 THR A C 1
ATOM 2251 O O . THR A 1 295 ? -11.514 3.518 16.021 1.00 97.56 295 THR A O 1
ATOM 2254 N N . ILE A 1 296 ? -10.714 3.101 13.970 1.00 97.69 296 ILE A N 1
ATOM 2255 C CA . ILE A 1 296 ? -9.306 3.309 14.326 1.00 97.69 296 ILE A CA 1
ATOM 2256 C C . ILE A 1 296 ? -8.921 4.729 13.932 1.00 97.69 296 ILE A C 1
ATOM 2258 O O . ILE A 1 296 ? -9.120 5.119 12.787 1.00 97.69 296 ILE A O 1
ATOM 2262 N N . VAL A 1 297 ? -8.329 5.488 14.853 1.00 96.75 297 VAL A N 1
ATOM 2263 C CA . VAL A 1 297 ? -7.944 6.885 14.605 1.00 96.75 297 VAL A CA 1
ATOM 2264 C C . VAL A 1 297 ? -6.441 7.114 14.739 1.00 96.75 297 VAL A C 1
ATOM 2266 O O . VAL A 1 297 ? -5.774 6.540 15.606 1.00 96.75 297 VAL A O 1
ATOM 2269 N N . GLU A 1 298 ? -5.888 7.976 13.889 1.00 93.44 298 GLU A N 1
ATOM 2270 C CA . GLU A 1 298 ? -4.493 8.424 13.929 1.00 93.44 298 GLU A CA 1
ATOM 2271 C C . GLU A 1 298 ? -4.406 9.950 13.779 1.00 93.44 298 GLU A C 1
ATOM 2273 O O . GLU A 1 298 ? -5.156 10.543 13.017 1.00 93.44 298 GLU A O 1
ATOM 2278 N N . GLY A 1 299 ? -3.493 10.605 14.503 1.00 90.00 299 GLY A N 1
ATOM 2279 C CA . GLY A 1 299 ? -3.309 12.054 14.394 1.00 90.00 299 GLY A CA 1
ATOM 2280 C C . GLY A 1 299 ? -2.681 12.484 13.060 1.00 90.00 299 GLY A C 1
ATOM 2281 O O . GLY A 1 299 ? -1.714 11.869 12.610 1.00 90.00 299 GLY A O 1
ATOM 2282 N N . ILE A 1 300 ? -3.189 13.569 12.471 1.00 83.50 300 ILE A N 1
ATOM 2283 C CA . ILE A 1 300 ? -2.575 14.297 11.348 1.00 83.50 300 ILE A CA 1
ATOM 2284 C C . ILE A 1 300 ? -1.387 15.131 11.872 1.00 83.50 300 ILE A C 1
ATOM 2286 O O . ILE A 1 300 ? -1.378 15.603 13.012 1.00 83.50 300 ILE A O 1
ATOM 2290 N N . HIS A 1 301 ? -0.352 15.265 11.047 1.00 65.88 301 HIS A N 1
ATOM 2291 C CA . HIS A 1 301 ? 0.970 15.838 11.333 1.00 65.88 301 HIS A CA 1
ATOM 2292 C C . HIS A 1 301 ? 1.563 16.650 10.177 1.00 65.88 301 HIS A C 1
ATOM 2294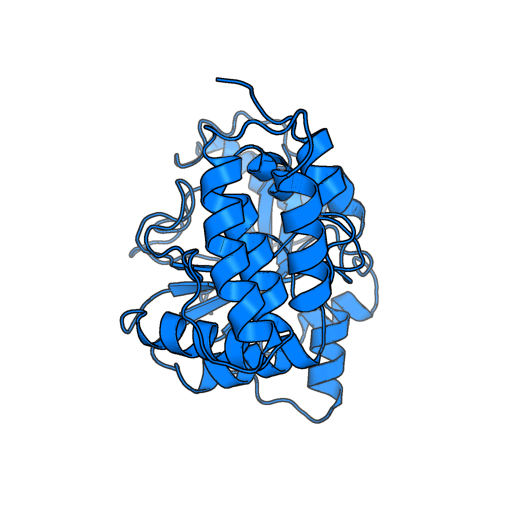 O O . HIS A 1 301 ? 1.573 16.156 9.023 1.00 65.88 301 HIS A O 1
#